Protein AF-A0AB74AZU2-F1 (afdb_monomer_lite)

Radius of gyration: 20.35 Å; chains: 1; bounding box: 62×35×50 Å

pLDDT: mean 90.07, std 10.64, range [29.12, 98.38]

Foldseek 3Di:
DFPPDPDDDPDDQDDDDVQLLLQQLLLLLLQVCCQFFFPDNRDDDFDADFQRGTDDDSDWDDLLVCLVVDDPVDQKDKTKHWDWDDDDQAIKIKIKMWIAGSVVSDTDDIDIDMDTPLQVLVRSVVSSCVRCVPVDRTDPGTPDNLADRDHSRCVSLSSNLSSLLVVLVCLLVNSHPPVPDDDLLVNLVSLLVVCVVCVSHLVSLVSNLSSLLSCLSNPHPCSQVCLVVVVVVLVVCVVVVNPSVLSVLSSCLSNVVLVVLVVCLVPPDPPDDPVSNVVSVVSNDD

Structure (mmCIF, N/CA/C/O backbone):
data_AF-A0AB74AZU2-F1
#
_entry.id   AF-A0AB74AZU2-F1
#
loop_
_atom_site.group_PDB
_atom_site.id
_atom_site.type_symbol
_atom_site.label_atom_id
_atom_site.label_alt_id
_atom_site.label_comp_id
_atom_site.label_asym_id
_atom_site.label_entity_id
_atom_site.label_seq_id
_atom_site.pdbx_PDB_ins_code
_atom_site.Cartn_x
_atom_site.Cartn_y
_atom_site.Cartn_z
_atom_site.occupancy
_atom_site.B_iso_or_equiv
_atom_site.auth_seq_id
_atom_site.auth_comp_id
_atom_site.auth_asym_id
_atom_site.auth_atom_id
_atom_site.pdbx_PDB_model_num
ATOM 1 N N . MET A 1 1 ? 29.008 0.034 5.421 1.00 31.98 1 MET A N 1
ATOM 2 C CA . MET A 1 1 ? 29.711 -1.059 4.703 1.00 31.98 1 MET A CA 1
ATOM 3 C C . MET A 1 1 ? 28.982 -1.329 3.395 1.00 31.98 1 MET A C 1
ATOM 5 O O . MET A 1 1 ? 27.762 -1.303 3.405 1.00 31.98 1 MET A O 1
ATOM 9 N N . SER A 1 2 ? 29.695 -1.549 2.287 1.00 29.12 2 SER A N 1
ATOM 10 C CA . SER A 1 2 ? 29.093 -2.009 1.027 1.00 29.12 2 SER A CA 1
ATOM 11 C C . SER A 1 2 ? 28.869 -3.520 1.127 1.00 29.12 2 SER A C 1
ATOM 13 O O . SER A 1 2 ? 29.846 -4.257 1.238 1.00 29.12 2 SER A O 1
ATOM 15 N N . LYS A 1 3 ? 27.618 -3.991 1.151 1.00 37.72 3 LYS A N 1
ATOM 16 C CA . LYS A 1 3 ? 27.318 -5.423 0.994 1.00 37.72 3 LYS A CA 1
ATOM 17 C C . LYS A 1 3 ? 27.200 -5.719 -0.500 1.00 37.72 3 LYS A C 1
ATOM 19 O O . LYS A 1 3 ? 26.113 -5.698 -1.060 1.00 37.72 3 LYS A O 1
ATOM 24 N N . ILE A 1 4 ? 28.335 -5.959 -1.147 1.00 42.19 4 ILE A N 1
ATOM 25 C CA . ILE A 1 4 ? 28.364 -6.684 -2.421 1.00 42.19 4 ILE A CA 1
ATOM 26 C C . ILE A 1 4 ? 28.589 -8.149 -2.039 1.00 42.19 4 ILE A C 1
ATOM 28 O O . ILE A 1 4 ? 29.614 -8.482 -1.448 1.00 42.19 4 ILE A O 1
ATOM 32 N N . MET A 1 5 ? 27.584 -8.993 -2.272 1.00 39.31 5 MET A N 1
ATOM 33 C CA . MET A 1 5 ? 27.575 -10.396 -1.847 1.00 39.31 5 MET A CA 1
ATOM 34 C C . MET A 1 5 ? 28.462 -11.242 -2.776 1.00 39.31 5 MET A C 1
ATOM 36 O O . MET A 1 5 ? 28.091 -11.513 -3.912 1.00 39.31 5 MET A O 1
ATOM 40 N N . GLU A 1 6 ? 29.637 -11.668 -2.299 1.00 37.12 6 GLU A N 1
ATOM 41 C CA . GLU A 1 6 ? 30.591 -12.502 -3.061 1.00 37.12 6 GLU A CA 1
ATOM 42 C C . GLU A 1 6 ? 30.364 -14.026 -2.921 1.00 37.12 6 GLU A C 1
ATOM 44 O O . GLU A 1 6 ? 31.095 -14.819 -3.514 1.00 37.12 6 GLU A O 1
ATOM 49 N N . LYS A 1 7 ? 29.344 -14.486 -2.185 1.00 39.16 7 LYS A N 1
ATOM 50 C CA . LYS A 1 7 ? 28.987 -15.915 -2.080 1.00 39.16 7 LYS A CA 1
ATOM 51 C C . LYS A 1 7 ? 27.495 -16.092 -1.810 1.00 39.16 7 LYS A C 1
ATOM 53 O O . LYS A 1 7 ? 26.882 -15.234 -1.187 1.00 39.16 7 LYS A O 1
ATOM 58 N N . ALA A 1 8 ? 26.932 -17.220 -2.256 1.00 45.94 8 ALA A N 1
ATOM 59 C CA . ALA A 1 8 ? 25.588 -17.656 -1.881 1.00 45.94 8 ALA A CA 1
ATOM 60 C C . ALA A 1 8 ? 25.561 -17.958 -0.373 1.00 45.94 8 ALA A C 1
ATOM 62 O O . ALA A 1 8 ? 25.847 -19.076 0.058 1.00 45.94 8 ALA A O 1
ATOM 63 N N . GLU A 1 9 ? 25.323 -16.922 0.425 1.00 55.22 9 GLU A N 1
ATOM 64 C CA . GLU A 1 9 ? 25.089 -17.044 1.856 1.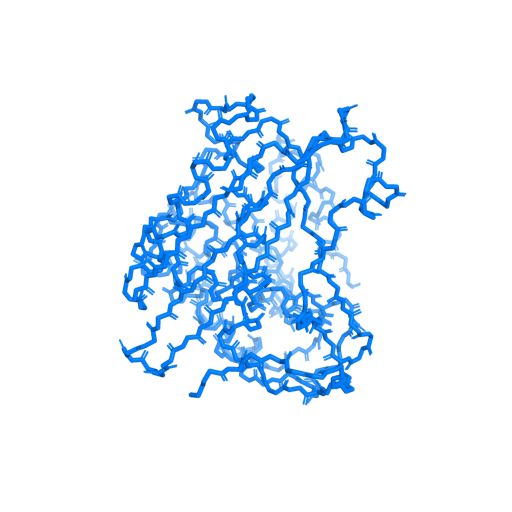00 55.22 9 GLU A CA 1
ATOM 65 C C . GLU A 1 9 ? 23.753 -17.766 2.092 1.00 55.22 9 GLU A C 1
ATOM 67 O O . GLU A 1 9 ? 22.805 -17.581 1.319 1.00 55.22 9 GLU A O 1
ATOM 72 N N . PRO A 1 10 ? 23.668 -18.631 3.117 1.00 57.53 10 PRO A N 1
ATOM 73 C CA . PRO A 1 10 ? 22.404 -19.243 3.498 1.00 57.53 10 PRO A CA 1
ATOM 74 C C . PRO A 1 10 ? 21.380 -18.157 3.850 1.00 57.53 10 PRO A C 1
ATOM 76 O O . PRO A 1 10 ? 21.734 -17.095 4.355 1.00 57.53 10 PRO A O 1
ATOM 79 N N . ALA A 1 11 ? 20.100 -18.423 3.583 1.00 65.00 11 ALA A N 1
ATOM 80 C CA . ALA A 1 11 ? 19.035 -17.520 4.000 1.00 65.00 11 ALA A CA 1
ATOM 81 C C . ALA A 1 11 ? 19.044 -17.392 5.532 1.00 65.00 11 ALA A C 1
ATOM 83 O O . ALA A 1 11 ? 18.957 -18.394 6.244 1.00 65.00 11 ALA A O 1
ATOM 84 N N . GLU A 1 12 ? 19.141 -16.163 6.030 1.00 75.88 12 GLU A N 1
ATOM 85 C CA . GLU A 1 12 ? 19.193 -15.864 7.460 1.00 75.88 12 GLU A CA 1
ATOM 86 C C . GLU A 1 12 ? 18.016 -14.981 7.870 1.00 75.88 12 GLU A C 1
ATOM 88 O O . GLU A 1 12 ? 17.622 -14.060 7.153 1.00 75.88 12 GLU A O 1
ATOM 93 N N . SER A 1 13 ? 17.473 -15.240 9.061 1.00 72.88 13 SER A N 1
ATOM 94 C CA . SER A 1 13 ? 16.504 -14.342 9.685 1.00 72.88 13 SER A CA 1
ATOM 95 C C . SER A 1 13 ? 17.213 -13.058 10.102 1.00 72.88 13 SER A C 1
ATOM 97 O O . SER A 1 13 ? 18.108 -13.085 10.947 1.00 72.88 13 SER A O 1
ATOM 99 N N . GLN A 1 14 ? 16.786 -11.926 9.552 1.00 71.88 14 GLN A N 1
ATOM 100 C CA . GLN A 1 14 ? 17.351 -10.614 9.859 1.00 71.88 14 GLN A CA 1
ATOM 101 C C . GLN A 1 14 ? 16.288 -9.710 10.479 1.00 71.88 14 GLN A C 1
ATOM 103 O O . GLN A 1 14 ? 15.099 -9.809 10.173 1.00 71.88 14 GLN A O 1
ATOM 108 N N . ARG A 1 15 ? 16.720 -8.821 11.379 1.00 71.50 15 ARG A N 1
ATOM 109 C CA . ARG A 1 15 ? 15.851 -7.747 11.865 1.00 71.50 15 ARG A CA 1
ATOM 110 C C . ARG A 1 15 ? 15.528 -6.824 10.693 1.00 71.50 15 ARG A C 1
ATOM 112 O O . ARG A 1 15 ? 16.404 -6.546 9.883 1.00 71.50 15 ARG A O 1
ATOM 119 N N . GLU A 1 16 ? 14.292 -6.340 10.644 1.00 75.75 16 GLU A N 1
ATOM 120 C CA . GLU A 1 16 ? 13.863 -5.391 9.620 1.00 75.75 16 GLU A CA 1
ATOM 121 C C . GLU A 1 16 ? 14.805 -4.176 9.552 1.00 75.75 16 GLU A C 1
ATOM 123 O O . GLU A 1 16 ? 15.017 -3.486 10.554 1.00 75.75 16 GLU A O 1
ATOM 128 N N . ASP A 1 17 ? 15.320 -3.911 8.354 1.00 83.50 17 ASP A N 1
ATOM 129 C CA . ASP A 1 17 ? 16.072 -2.716 7.998 1.00 83.50 17 ASP A CA 1
ATOM 130 C C . ASP A 1 17 ? 15.358 -1.931 6.882 1.00 83.50 17 ASP A C 1
ATOM 132 O O . ASP A 1 17 ? 14.310 -2.334 6.360 1.00 83.50 17 ASP A O 1
ATOM 136 N N . ASP A 1 18 ? 15.908 -0.770 6.529 1.00 86.81 18 ASP A N 1
ATOM 137 C CA . ASP A 1 18 ? 15.300 0.090 5.514 1.00 86.81 18 ASP A CA 1
ATOM 138 C C . ASP A 1 18 ? 15.365 -0.537 4.107 1.00 86.81 18 ASP A C 1
ATOM 140 O O . ASP A 1 18 ? 14.442 -0.338 3.318 1.00 86.81 18 ASP A O 1
ATOM 144 N N . ILE A 1 19 ? 16.392 -1.343 3.792 1.00 90.00 19 ILE A N 1
ATOM 145 C CA . ILE A 1 19 ? 16.502 -2.037 2.495 1.00 90.00 19 ILE A CA 1
ATOM 146 C C . ILE A 1 19 ? 15.353 -3.032 2.344 1.00 90.00 19 ILE A C 1
ATOM 148 O O . ILE A 1 19 ? 14.577 -2.944 1.391 1.00 90.00 19 ILE A O 1
ATOM 152 N N . GLY A 1 20 ? 15.190 -3.942 3.306 1.00 89.38 20 GLY A N 1
ATOM 153 C CA . GLY A 1 20 ? 14.105 -4.912 3.292 1.00 89.38 20 GLY A CA 1
ATOM 154 C C . GLY A 1 20 ? 12.732 -4.247 3.302 1.00 89.38 20 GLY A C 1
ATOM 155 O O . GLY A 1 20 ? 11.786 -4.778 2.710 1.00 89.38 20 GLY A O 1
ATOM 156 N N . ARG A 1 21 ? 12.602 -3.067 3.928 1.00 90.06 21 ARG A N 1
ATOM 157 C CA . ARG A 1 21 ? 11.378 -2.253 3.879 1.00 90.06 21 ARG A CA 1
ATOM 158 C C . ARG A 1 21 ? 11.087 -1.711 2.491 1.00 90.06 21 ARG A C 1
ATOM 160 O O . ARG A 1 21 ? 9.976 -1.909 2.000 1.00 90.06 21 ARG A O 1
ATOM 167 N N . TYR A 1 22 ? 12.050 -1.081 1.831 1.00 93.50 22 TYR A N 1
ATOM 168 C CA . TYR A 1 22 ? 11.809 -0.500 0.513 1.00 93.50 22 TYR A CA 1
ATOM 169 C C . TYR A 1 22 ? 11.662 -1.544 -0.596 1.00 93.50 22 TYR A C 1
ATOM 171 O O . TYR A 1 22 ? 10.841 -1.335 -1.488 1.00 93.50 22 TYR A O 1
ATOM 179 N N . THR A 1 23 ? 12.324 -2.703 -0.492 1.00 92.62 23 THR A N 1
ATOM 180 C CA . THR A 1 23 ? 12.161 -3.825 -1.439 1.00 92.62 23 THR A CA 1
ATOM 181 C C . THR A 1 23 ? 10.710 -4.296 -1.568 1.00 92.62 23 THR A C 1
ATOM 183 O O . THR A 1 23 ? 10.306 -4.744 -2.636 1.00 92.62 23 THR A O 1
ATOM 186 N N . ARG A 1 24 ? 9.894 -4.157 -0.515 1.00 92.38 24 ARG A N 1
ATOM 187 C CA . ARG A 1 24 ? 8.455 -4.480 -0.555 1.00 92.38 24 ARG A CA 1
ATOM 188 C C . ARG A 1 24 ? 7.556 -3.249 -0.676 1.00 92.38 24 ARG A C 1
ATOM 190 O O . ARG A 1 24 ? 6.528 -3.312 -1.340 1.00 92.38 24 ARG A O 1
ATOM 197 N N . ALA A 1 25 ? 7.934 -2.121 -0.076 1.00 96.12 25 ALA A N 1
ATOM 198 C CA . ALA A 1 25 ? 7.118 -0.911 -0.105 1.00 96.12 25 ALA A CA 1
ATOM 199 C C . ALA A 1 25 ? 7.055 -0.254 -1.490 1.00 96.12 25 ALA A C 1
ATOM 201 O O . ALA A 1 25 ? 5.984 0.184 -1.899 1.00 96.12 25 ALA A O 1
ATOM 202 N N . ILE A 1 26 ? 8.172 -0.203 -2.224 1.00 97.06 26 ILE A N 1
ATOM 203 C CA . ILE A 1 26 ? 8.218 0.388 -3.570 1.00 97.06 26 ILE A CA 1
ATOM 204 C C . ILE A 1 26 ? 7.290 -0.357 -4.542 1.00 97.06 26 ILE A C 1
ATOM 206 O O . ILE A 1 26 ? 6.455 0.306 -5.155 1.00 97.06 26 ILE A O 1
ATOM 210 N N . PRO A 1 27 ? 7.343 -1.698 -4.686 1.00 96.06 27 PRO A N 1
ATOM 211 C CA . PRO A 1 27 ? 6.424 -2.383 -5.592 1.00 96.06 27 PRO A CA 1
ATOM 212 C C . PRO A 1 27 ? 4.959 -2.303 -5.134 1.00 96.06 27 PRO A C 1
ATOM 214 O O . PRO A 1 27 ? 4.077 -2.215 -5.985 1.00 96.06 27 PRO A O 1
ATOM 217 N N . LEU A 1 28 ? 4.677 -2.255 -3.821 1.00 97.19 28 LEU A N 1
ATOM 218 C CA . LEU A 1 28 ? 3.322 -1.979 -3.313 1.00 97.19 28 LEU A CA 1
ATOM 219 C C . LEU A 1 28 ? 2.826 -0.596 -3.753 1.00 97.19 28 LEU A C 1
ATOM 221 O O . LEU A 1 28 ? 1.722 -0.481 -4.279 1.00 97.19 28 LEU A O 1
ATOM 225 N N . TYR A 1 29 ? 3.659 0.433 -3.596 1.00 97.44 29 TYR A N 1
ATOM 226 C CA . TYR A 1 29 ? 3.356 1.790 -4.044 1.00 97.44 29 TYR A CA 1
ATOM 227 C C . TYR A 1 29 ? 3.144 1.866 -5.559 1.00 97.44 29 TYR A C 1
ATOM 229 O O . TYR A 1 29 ? 2.194 2.490 -6.027 1.00 97.44 29 TYR A O 1
ATOM 237 N N . MET A 1 30 ? 4.005 1.212 -6.339 1.00 96.06 30 MET A N 1
ATOM 238 C CA . MET A 1 30 ? 3.871 1.185 -7.793 1.00 96.06 30 MET A CA 1
ATOM 239 C C . MET A 1 30 ? 2.571 0.507 -8.222 1.00 96.06 30 MET A C 1
ATOM 241 O O . MET A 1 30 ? 1.895 1.025 -9.106 1.00 96.06 30 MET A O 1
ATOM 245 N N . ALA A 1 31 ? 2.203 -0.614 -7.594 1.00 96.31 31 ALA A N 1
ATOM 246 C CA . ALA A 1 31 ? 0.943 -1.291 -7.876 1.00 96.31 31 ALA A CA 1
ATOM 247 C C . ALA A 1 31 ? -0.265 -0.414 -7.516 1.00 96.31 31 ALA A C 1
ATOM 249 O O . ALA A 1 31 ? -1.182 -0.289 -8.324 1.00 96.31 31 ALA A O 1
ATOM 250 N N . GLU A 1 32 ? -0.239 0.246 -6.355 1.00 96.25 32 GLU A N 1
ATOM 251 C CA . GLU A 1 32 ? -1.268 1.208 -5.947 1.00 96.25 32 GLU A CA 1
ATOM 252 C C . GLU A 1 32 ? -1.407 2.340 -6.978 1.00 96.25 32 GLU A C 1
ATOM 254 O O . GLU A 1 32 ? -2.481 2.560 -7.532 1.00 96.25 32 GLU A O 1
ATOM 259 N N . SER A 1 33 ? -0.311 3.024 -7.295 1.00 95.31 33 SER A N 1
ATOM 260 C CA . SER A 1 33 ? -0.317 4.164 -8.212 1.00 95.31 33 SER A CA 1
ATOM 261 C C . SER A 1 33 ? -0.762 3.774 -9.629 1.00 95.31 33 SER A C 1
ATOM 263 O O . SER A 1 33 ? -1.581 4.481 -10.216 1.00 95.31 33 SER A O 1
ATOM 265 N N . VAL A 1 34 ? -0.318 2.623 -10.155 1.00 95.31 34 VAL A N 1
ATOM 266 C CA . VAL A 1 34 ? -0.785 2.100 -11.454 1.00 95.31 34 VAL A CA 1
ATOM 267 C C . VAL A 1 34 ? -2.275 1.768 -11.407 1.00 95.31 34 VAL A C 1
ATOM 269 O O . VAL A 1 34 ? -2.988 2.093 -12.350 1.00 95.31 34 VAL A O 1
ATOM 272 N N . HIS A 1 35 ? -2.768 1.161 -10.325 1.00 95.06 35 HIS A N 1
ATOM 273 C CA . HIS A 1 35 ? -4.189 0.841 -10.190 1.00 95.06 35 HIS A CA 1
ATOM 274 C C . HIS A 1 35 ? -5.070 2.092 -10.297 1.00 95.06 35 HIS A C 1
ATOM 276 O O . HIS A 1 35 ? -6.073 2.080 -11.015 1.00 95.06 35 HIS A O 1
ATOM 282 N N . TYR A 1 36 ? -4.670 3.191 -9.651 1.00 95.31 36 TYR A N 1
ATOM 283 C CA . TYR A 1 36 ? -5.431 4.438 -9.694 1.00 95.31 36 TYR A CA 1
ATOM 284 C C . TYR A 1 36 ? -5.232 5.223 -10.996 1.00 95.31 36 TYR A C 1
ATOM 286 O O . TYR A 1 36 ? -6.209 5.738 -11.539 1.00 95.31 36 TYR A O 1
ATOM 294 N N . TRP A 1 37 ? -4.020 5.287 -11.551 1.00 95.25 37 TRP A N 1
ATOM 295 C CA . TRP A 1 37 ? -3.707 6.155 -12.698 1.00 95.25 37 TRP A CA 1
ATOM 296 C C . TRP A 1 37 ? -3.659 5.460 -14.061 1.00 95.25 37 TRP A C 1
ATOM 298 O O . TRP A 1 37 ? -3.476 6.136 -15.076 1.00 95.25 37 TRP A O 1
ATOM 308 N N . ASN A 1 38 ? -3.867 4.145 -14.129 1.00 94.19 38 ASN A N 1
ATOM 309 C CA . ASN A 1 38 ? -3.885 3.396 -15.383 1.00 94.19 38 ASN A CA 1
ATOM 310 C C . ASN A 1 38 ? -5.009 2.354 -15.432 1.00 94.19 38 ASN A C 1
ATOM 312 O O . ASN A 1 38 ? -5.345 1.737 -14.425 1.00 94.19 38 ASN A O 1
ATOM 316 N N . ASP A 1 39 ? -5.511 2.037 -16.630 1.00 92.62 39 ASP A N 1
ATOM 317 C CA . ASP A 1 39 ? -6.500 0.959 -16.846 1.00 92.62 39 ASP A CA 1
ATOM 318 C C . ASP A 1 39 ? -5.948 -0.468 -16.683 1.00 92.62 39 ASP A C 1
ATOM 320 O O . ASP A 1 39 ? -6.538 -1.442 -17.152 1.00 92.62 39 ASP A O 1
ATOM 324 N N . TYR A 1 40 ? -4.835 -0.613 -15.966 1.00 92.56 40 TYR A N 1
ATOM 325 C CA . TYR A 1 40 ? -4.271 -1.897 -15.586 1.00 92.56 40 TYR A CA 1
ATOM 326 C C . TYR A 1 40 ? -4.721 -2.311 -14.183 1.00 92.56 40 TYR A C 1
ATOM 328 O O . TYR A 1 40 ? -4.631 -1.551 -13.221 1.00 92.56 40 TYR A O 1
ATOM 336 N N . ALA A 1 41 ? -5.115 -3.577 -14.045 1.00 90.56 41 ALA A N 1
ATOM 337 C CA . ALA A 1 41 ? -5.231 -4.232 -12.748 1.00 90.56 41 ALA A CA 1
ATOM 338 C C . ALA A 1 41 ? -3.829 -4.649 -12.272 1.00 90.56 41 ALA A C 1
ATOM 340 O O . ALA A 1 41 ? -3.337 -5.726 -12.616 1.00 90.56 41 ALA A O 1
ATOM 341 N N . ALA A 1 42 ? -3.159 -3.760 -11.541 1.00 93.00 42 ALA A N 1
ATOM 342 C CA . ALA A 1 42 ? -1.831 -4.026 -11.006 1.00 93.00 42 ALA A CA 1
ATOM 343 C C . ALA A 1 42 ? -1.890 -4.946 -9.779 1.00 93.00 42 ALA A C 1
ATOM 345 O O . ALA A 1 42 ? -2.723 -4.768 -8.895 1.00 93.00 42 ALA A O 1
ATOM 346 N N . ASN A 1 43 ? -0.964 -5.902 -9.717 1.00 93.56 43 ASN A N 1
ATOM 347 C CA . ASN A 1 43 ? -0.771 -6.792 -8.577 1.00 93.56 43 ASN A CA 1
ATOM 348 C C . ASN A 1 43 ? 0.686 -6.713 -8.119 1.00 93.56 43 ASN A C 1
ATOM 350 O O . ASN A 1 43 ? 1.592 -6.601 -8.945 1.00 93.56 43 ASN A O 1
ATOM 354 N N . CYS A 1 44 ? 0.910 -6.804 -6.810 1.00 94.69 44 CYS A N 1
ATOM 355 C CA . CYS A 1 44 ? 2.240 -6.897 -6.220 1.00 94.69 44 CYS A CA 1
ATOM 356 C C . CYS A 1 44 ? 2.456 -8.318 -5.692 1.00 94.69 44 CYS A C 1
ATOM 358 O O . CYS A 1 44 ? 1.642 -8.822 -4.919 1.00 94.69 44 CYS A O 1
ATOM 360 N N . TYR A 1 45 ? 3.554 -8.952 -6.102 1.00 92.06 45 TYR A N 1
ATOM 361 C CA . TYR A 1 45 ? 3.947 -10.274 -5.626 1.00 92.06 45 TYR A CA 1
ATOM 362 C C . TYR A 1 45 ? 5.149 -10.130 -4.701 1.00 92.06 45 TYR A C 1
ATOM 364 O O . TYR A 1 45 ? 6.216 -9.692 -5.125 1.00 92.06 45 TYR A O 1
ATOM 372 N N . VAL A 1 46 ? 4.973 -10.512 -3.438 1.00 91.88 46 VAL A N 1
ATOM 373 C CA . VAL A 1 46 ? 6.037 -10.508 -2.431 1.00 91.88 46 VAL A CA 1
ATOM 374 C C . VAL A 1 46 ? 6.263 -11.941 -1.977 1.00 91.88 46 VAL A C 1
ATOM 376 O O . VAL A 1 46 ? 5.318 -12.633 -1.606 1.00 91.88 46 VAL A O 1
ATOM 379 N N . GLN A 1 47 ? 7.514 -12.395 -2.011 1.00 90.44 47 GLN A N 1
ATOM 380 C CA . GLN A 1 47 ? 7.876 -13.704 -1.476 1.00 90.44 47 GLN A CA 1
ATOM 381 C C . GLN A 1 47 ? 7.848 -13.649 0.051 1.00 90.44 47 GLN A C 1
ATOM 383 O O . GLN A 1 47 ? 8.446 -12.760 0.656 1.00 90.44 47 GLN A O 1
ATOM 388 N N . VAL A 1 48 ? 7.154 -14.601 0.669 1.00 91.31 48 VAL A N 1
ATOM 389 C CA . VAL A 1 48 ? 7.027 -14.718 2.123 1.00 91.31 48 VAL A CA 1
ATOM 390 C C . VAL A 1 48 ? 7.396 -16.142 2.510 1.00 91.31 48 VAL A C 1
ATOM 392 O O . VAL A 1 48 ? 6.827 -17.097 1.986 1.00 91.31 48 VAL A O 1
ATOM 395 N N . ALA A 1 49 ? 8.359 -16.282 3.414 1.00 90.38 49 ALA A N 1
ATOM 396 C CA . ALA A 1 49 ? 8.662 -17.545 4.061 1.00 90.38 49 ALA A CA 1
ATOM 397 C C . ALA A 1 49 ? 7.686 -17.740 5.227 1.00 90.38 49 ALA A C 1
ATOM 399 O O . ALA A 1 49 ? 7.582 -16.885 6.110 1.00 90.38 49 ALA A O 1
ATOM 400 N N . GLU A 1 50 ? 6.957 -18.852 5.223 1.00 85.94 50 GLU A N 1
ATOM 401 C CA . GLU A 1 50 ? 5.955 -19.158 6.245 1.00 85.94 50 GLU A CA 1
ATOM 402 C C . GLU A 1 50 ? 6.565 -19.106 7.655 1.00 85.94 50 GLU A C 1
ATOM 404 O O . GLU A 1 50 ? 7.620 -19.687 7.915 1.00 85.94 50 GLU A O 1
ATOM 409 N N . GLY A 1 51 ? 5.944 -18.336 8.554 1.00 85.50 51 GLY A N 1
ATOM 410 C CA . GLY A 1 51 ? 6.416 -18.132 9.927 1.00 85.50 51 GLY A CA 1
ATOM 411 C C . GLY A 1 51 ? 7.649 -17.227 10.090 1.00 85.50 51 GLY A C 1
ATOM 412 O O . GLY A 1 51 ? 7.921 -16.794 11.211 1.00 85.50 51 GLY A O 1
ATOM 413 N N . ALA A 1 52 ? 8.363 -16.898 9.007 1.00 85.19 52 ALA A N 1
ATOM 414 C CA . ALA A 1 52 ? 9.583 -16.081 9.024 1.00 85.19 52 ALA A CA 1
ATOM 415 C C . ALA A 1 52 ? 9.409 -14.690 8.386 1.00 85.19 52 ALA A C 1
ATOM 417 O O . ALA A 1 52 ? 10.088 -13.746 8.785 1.00 85.19 52 ALA A O 1
ATOM 418 N N . GLY A 1 53 ? 8.467 -14.534 7.452 1.00 88.25 53 GLY A N 1
ATOM 419 C CA . GLY A 1 53 ? 8.062 -13.241 6.902 1.00 88.25 53 GLY A CA 1
ATOM 420 C C . GLY A 1 53 ? 8.609 -12.955 5.504 1.00 88.25 53 GLY A C 1
ATOM 421 O O . GLY A 1 53 ? 8.961 -13.885 4.776 1.00 88.25 53 GLY A O 1
ATOM 422 N N . PRO A 1 54 ? 8.613 -11.680 5.077 1.00 91.19 54 PRO A N 1
ATOM 423 C CA . PRO A 1 54 ? 9.014 -11.304 3.725 1.00 91.19 54 PRO A CA 1
ATOM 424 C C . PRO A 1 54 ? 10.474 -11.663 3.434 1.00 91.19 54 PRO A C 1
ATOM 426 O O . PRO A 1 54 ? 11.357 -11.418 4.254 1.00 91.19 54 PRO A O 1
ATOM 429 N N . VAL A 1 55 ? 10.727 -12.196 2.242 1.00 90.44 55 VAL A N 1
ATOM 430 C CA . VAL A 1 55 ? 12.062 -12.574 1.770 1.00 90.44 55 VAL A CA 1
ATOM 431 C C . VAL A 1 55 ? 12.672 -11.426 0.972 1.00 90.44 55 VAL A C 1
ATOM 433 O O . VAL A 1 55 ? 12.028 -10.846 0.098 1.00 90.44 55 VAL A O 1
ATOM 436 N N . VAL A 1 56 ? 13.941 -11.130 1.245 1.00 89.00 56 VAL A N 1
ATOM 437 C CA . VAL A 1 56 ? 14.763 -10.212 0.450 1.00 89.00 56 VAL A CA 1
ATOM 438 C C . VAL A 1 56 ? 15.824 -11.043 -0.261 1.00 89.00 56 VAL A C 1
ATOM 440 O O . VAL A 1 56 ? 16.664 -11.665 0.387 1.00 89.00 56 VAL A O 1
ATOM 443 N N . SER A 1 57 ? 15.770 -11.082 -1.593 1.00 85.31 57 SER A N 1
ATOM 444 C CA . SER A 1 57 ? 16.802 -11.745 -2.393 1.00 85.31 57 SER A CA 1
ATOM 445 C C . SER A 1 57 ? 18.077 -10.905 -2.407 1.00 85.31 57 SER A C 1
ATOM 447 O O . SER A 1 57 ? 18.023 -9.692 -2.597 1.00 85.31 57 SER A O 1
ATOM 449 N N . GLY A 1 58 ? 19.226 -11.562 -2.255 1.00 83.31 58 GLY A N 1
ATOM 450 C CA . GLY A 1 58 ? 20.542 -10.943 -2.440 1.00 83.31 58 GLY A CA 1
ATOM 451 C C . GLY A 1 58 ? 20.973 -10.810 -3.904 1.00 83.31 58 GLY A C 1
ATOM 452 O O . GLY A 1 58 ? 22.031 -10.252 -4.184 1.00 83.31 58 GLY A O 1
ATOM 453 N N . VAL A 1 59 ? 20.183 -11.351 -4.835 1.00 82.38 59 VAL A N 1
ATOM 454 C CA . VAL A 1 59 ? 20.459 -11.346 -6.277 1.00 82.38 59 VAL A CA 1
ATOM 455 C C . VAL A 1 59 ? 19.245 -10.873 -7.067 1.00 82.38 59 VAL A C 1
ATOM 457 O O . VAL A 1 59 ? 18.102 -11.098 -6.653 1.00 82.38 59 VAL A O 1
ATOM 460 N N . GLU A 1 60 ? 19.504 -10.250 -8.217 1.00 83.25 60 GLU A N 1
ATOM 461 C CA . GLU A 1 60 ? 18.467 -9.878 -9.179 1.00 83.25 60 GLU A CA 1
ATOM 462 C C . GLU A 1 60 ? 17.654 -11.111 -9.592 1.00 83.25 60 GLU A C 1
ATOM 464 O O . GLU A 1 60 ? 18.197 -12.189 -9.852 1.00 83.25 60 GLU A O 1
ATOM 469 N N . VAL A 1 61 ? 16.336 -10.944 -9.675 1.00 85.50 61 VAL A N 1
ATOM 470 C CA . VAL A 1 61 ? 15.461 -11.951 -10.273 1.00 85.50 61 VAL A CA 1
ATOM 471 C C . VAL A 1 61 ? 15.634 -11.918 -11.791 1.00 85.50 61 VAL A C 1
ATOM 473 O O . VAL A 1 61 ? 15.379 -10.891 -12.420 1.00 85.50 61 VAL A O 1
ATOM 476 N N . ASP A 1 62 ? 15.991 -13.053 -12.399 1.00 87.75 62 ASP A N 1
ATOM 477 C CA . ASP A 1 62 ? 16.009 -13.177 -13.859 1.00 87.75 62 ASP A CA 1
ATOM 478 C C . ASP A 1 62 ? 14.578 -13.115 -14.411 1.00 87.75 62 ASP A C 1
ATOM 480 O O . ASP A 1 62 ? 13.822 -14.091 -14.357 1.00 87.75 62 ASP A O 1
ATOM 484 N N . GLY A 1 63 ? 14.211 -11.964 -14.977 1.00 89.38 63 GLY A N 1
ATOM 485 C CA . GLY A 1 63 ? 12.885 -11.733 -15.544 1.00 89.38 63 GLY A CA 1
ATOM 486 C C . GLY A 1 63 ? 12.499 -12.711 -16.656 1.00 89.38 63 GLY A C 1
ATOM 487 O O . GLY A 1 63 ? 11.310 -12.959 -16.844 1.00 89.38 63 GLY A O 1
ATOM 488 N N . ASN A 1 64 ? 13.458 -13.348 -17.343 1.00 93.06 64 ASN A N 1
ATOM 489 C CA . ASN A 1 64 ? 13.135 -14.362 -18.353 1.00 93.06 64 ASN A CA 1
ATOM 490 C C . ASN A 1 64 ? 12.424 -15.576 -17.745 1.00 93.06 64 ASN A C 1
ATOM 492 O O . ASN A 1 64 ? 11.556 -16.164 -18.388 1.00 93.06 64 ASN A O 1
ATOM 496 N N . THR A 1 65 ? 12.751 -15.920 -16.497 1.00 92.44 65 THR A N 1
ATOM 497 C CA . THR A 1 65 ? 12.116 -17.032 -15.776 1.00 92.44 65 THR A CA 1
ATOM 498 C C . THR A 1 65 ? 10.679 -16.719 -15.360 1.00 92.44 65 THR A C 1
ATOM 500 O O . THR A 1 65 ? 9.884 -17.633 -15.154 1.00 92.44 65 THR A O 1
ATOM 503 N N . LEU A 1 66 ? 10.312 -15.435 -15.276 1.00 93.81 66 LEU A N 1
ATOM 504 C CA . LEU A 1 66 ? 8.996 -15.010 -14.801 1.00 93.81 66 LEU A CA 1
ATOM 505 C C . LEU A 1 66 ? 7.904 -15.114 -15.867 1.00 93.81 66 LEU A C 1
ATOM 507 O O . LEU A 1 66 ? 6.733 -15.209 -15.507 1.00 93.81 66 LEU A O 1
ATOM 511 N N . PHE A 1 67 ? 8.249 -15.132 -17.160 1.00 94.69 67 PHE A N 1
ATOM 512 C CA . PHE A 1 67 ? 7.250 -15.180 -18.238 1.00 94.69 67 PHE A CA 1
ATOM 513 C C . PHE A 1 67 ? 6.313 -16.387 -18.154 1.00 94.69 67 PHE A C 1
ATOM 515 O O . PHE A 1 67 ? 5.165 -16.285 -18.577 1.00 94.69 67 PHE A O 1
ATOM 522 N N . ASP A 1 68 ? 6.798 -17.502 -17.611 1.00 91.50 68 ASP A N 1
ATOM 523 C CA . ASP A 1 68 ? 6.031 -18.743 -17.485 1.00 91.50 68 ASP A CA 1
ATOM 524 C C . ASP A 1 68 ? 5.374 -18.895 -16.097 1.00 91.50 68 ASP A C 1
ATOM 526 O O . ASP A 1 68 ? 4.658 -19.863 -15.854 1.00 91.50 68 ASP A O 1
ATOM 530 N N . ILE A 1 69 ? 5.599 -17.932 -15.191 1.00 91.62 69 ILE A N 1
ATOM 531 C CA . ILE A 1 69 ? 5.082 -17.918 -13.812 1.00 91.62 69 ILE A CA 1
ATOM 532 C C . ILE A 1 69 ? 3.947 -16.902 -13.658 1.00 91.62 69 ILE A C 1
ATOM 534 O O . ILE A 1 69 ? 2.975 -17.156 -12.945 1.00 91.62 69 ILE A O 1
ATOM 538 N N . VAL A 1 70 ? 4.064 -15.736 -14.302 1.00 92.44 70 VAL A N 1
ATOM 539 C CA . VAL A 1 70 ? 3.040 -14.689 -14.212 1.00 92.44 70 VAL A CA 1
ATOM 540 C C . VAL A 1 70 ? 1.701 -15.173 -14.791 1.00 92.44 70 VAL A C 1
ATOM 542 O O . VAL A 1 70 ? 1.689 -15.958 -15.743 1.00 92.44 70 VAL A O 1
ATOM 545 N N . PRO A 1 71 ? 0.549 -14.698 -14.275 1.00 93.06 71 PRO A N 1
ATOM 546 C CA . PRO A 1 71 ? -0.753 -15.075 -14.815 1.00 93.06 71 PRO A CA 1
ATOM 547 C C . PRO A 1 71 ? -0.846 -14.842 -16.334 1.00 93.06 71 PRO A C 1
ATOM 549 O O . PRO A 1 71 ? -0.386 -13.794 -16.793 1.00 93.06 71 PRO A O 1
ATOM 552 N N . PRO A 1 72 ? -1.517 -15.711 -17.117 1.00 91.00 72 PRO A N 1
ATOM 553 C CA . PRO A 1 72 ? -1.587 -15.581 -18.581 1.00 91.00 72 PRO A CA 1
ATOM 554 C C . PRO A 1 72 ? -2.180 -14.258 -19.092 1.00 91.00 72 PRO A C 1
ATOM 556 O O . PRO A 1 72 ? -1.914 -13.841 -20.216 1.00 91.00 72 PRO A O 1
ATOM 559 N N . ALA A 1 73 ? -3.001 -13.589 -18.276 1.00 92.38 73 ALA A N 1
ATOM 560 C CA . ALA A 1 73 ? -3.592 -12.293 -18.604 1.00 92.38 73 ALA A CA 1
ATOM 561 C C . ALA A 1 73 ? -2.620 -11.107 -18.428 1.00 92.38 73 ALA A C 1
ATOM 563 O O . ALA A 1 73 ? -2.917 -10.004 -18.896 1.00 92.38 73 ALA A O 1
ATOM 564 N N . THR A 1 74 ? -1.473 -11.322 -17.775 1.00 94.94 74 THR A N 1
ATOM 565 C CA . THR A 1 74 ? -0.461 -10.294 -17.501 1.00 94.94 74 THR A CA 1
ATOM 566 C C . THR A 1 74 ? 0.061 -9.707 -18.808 1.00 94.94 74 THR A C 1
ATOM 568 O O . THR A 1 74 ? 0.486 -10.430 -19.706 1.00 94.94 74 THR A O 1
ATOM 571 N N . LYS A 1 75 ? 0.018 -8.377 -18.929 1.00 94.75 75 LYS A N 1
ATOM 572 C CA . LYS A 1 75 ? 0.557 -7.651 -20.093 1.00 94.75 75 LYS A CA 1
ATOM 573 C C . LYS A 1 75 ? 1.999 -7.224 -19.874 1.00 94.75 75 LYS A C 1
ATOM 575 O O . LYS A 1 75 ? 2.826 -7.356 -20.776 1.00 94.75 75 LYS A O 1
ATOM 580 N N . TYR A 1 76 ? 2.272 -6.762 -18.660 1.00 95.44 76 TYR A N 1
ATOM 581 C CA . TYR A 1 76 ? 3.569 -6.285 -18.227 1.00 95.44 76 TYR A CA 1
ATOM 582 C C . TYR A 1 76 ? 3.859 -6.772 -16.813 1.00 95.44 76 TYR A C 1
ATOM 584 O O . TYR A 1 76 ? 2.935 -6.903 -16.009 1.00 95.44 76 TYR A O 1
ATOM 592 N N . PHE A 1 77 ? 5.133 -6.973 -16.494 1.00 95.81 77 PHE A N 1
ATOM 593 C CA . PHE A 1 77 ? 5.592 -7.072 -15.110 1.00 95.81 77 PHE A CA 1
ATOM 594 C C . PHE A 1 77 ? 6.829 -6.206 -14.901 1.00 95.81 77 PHE A C 1
ATOM 596 O O . PHE A 1 77 ? 7.541 -5.865 -15.849 1.00 95.81 77 PHE A O 1
ATOM 603 N N . VAL A 1 78 ? 7.065 -5.845 -13.642 1.00 95.38 78 VAL A N 1
ATOM 604 C CA . VAL A 1 78 ? 8.218 -5.053 -13.222 1.00 95.38 78 VAL A CA 1
ATOM 605 C C . VAL A 1 78 ? 9.070 -5.891 -12.278 1.00 95.38 78 VAL A C 1
ATOM 607 O O . VAL A 1 78 ? 8.545 -6.489 -11.341 1.00 95.38 78 VAL A O 1
ATOM 610 N N . THR A 1 79 ? 10.376 -5.922 -12.522 1.00 95.25 79 THR A N 1
ATOM 611 C CA . THR A 1 79 ? 11.379 -6.402 -11.561 1.00 95.25 79 THR A CA 1
ATOM 612 C C . THR A 1 79 ? 12.230 -5.229 -11.096 1.00 95.25 79 THR A C 1
ATOM 614 O O . THR A 1 79 ? 12.251 -4.180 -11.744 1.00 95.25 79 THR A O 1
ATOM 617 N N . GLY A 1 80 ? 12.937 -5.376 -9.980 1.00 94.44 80 GLY A N 1
ATOM 618 C CA . GLY A 1 80 ? 13.814 -4.314 -9.522 1.00 94.44 80 GLY A CA 1
ATOM 619 C C . GLY A 1 80 ? 14.762 -4.715 -8.410 1.00 94.44 80 GLY A C 1
ATOM 620 O O . GLY A 1 80 ? 14.662 -5.796 -7.834 1.00 94.44 80 GLY A O 1
ATOM 621 N N . GLU A 1 81 ? 15.667 -3.792 -8.123 1.00 94.56 81 GLU A N 1
ATOM 622 C CA . GLU A 1 81 ? 16.698 -3.895 -7.105 1.00 94.56 81 GLU A CA 1
ATOM 623 C C . GLU A 1 81 ? 16.730 -2.617 -6.275 1.00 94.56 81 GLU A C 1
ATOM 625 O O . GLU A 1 81 ? 16.590 -1.508 -6.805 1.00 94.56 81 GLU A O 1
ATOM 630 N N . VAL A 1 82 ? 16.975 -2.780 -4.977 1.00 94.38 82 VAL A N 1
ATOM 631 C CA . VAL A 1 82 ? 17.186 -1.679 -4.040 1.00 94.38 82 VAL A CA 1
ATOM 632 C C . VAL A 1 82 ? 18.493 -1.929 -3.302 1.00 94.38 82 VAL A C 1
ATOM 634 O O . VAL A 1 82 ? 18.675 -2.966 -2.669 1.00 94.38 82 VAL A O 1
ATOM 637 N N . GLY A 1 83 ? 19.401 -0.963 -3.372 1.00 93.56 83 GLY A N 1
ATOM 638 C CA . GLY A 1 83 ? 20.650 -0.952 -2.625 1.00 93.56 83 GLY A CA 1
ATOM 639 C C . GLY A 1 83 ? 20.780 0.311 -1.784 1.00 93.56 83 GLY A C 1
ATOM 640 O O . GLY A 1 83 ? 20.254 1.366 -2.139 1.00 93.56 83 GLY A O 1
ATOM 641 N N . CYS A 1 84 ? 21.521 0.215 -0.682 1.00 93.44 84 CYS A N 1
ATOM 642 C CA . CYS A 1 84 ? 21.907 1.365 0.127 1.00 93.44 84 CYS A CA 1
ATOM 643 C C . CYS A 1 84 ? 23.381 1.263 0.518 1.00 93.44 84 CYS A C 1
ATOM 645 O O . CYS A 1 84 ? 23.890 0.188 0.837 1.00 93.44 84 CYS A O 1
ATOM 647 N N . SER A 1 85 ? 24.066 2.401 0.507 1.00 91.69 85 SER A N 1
ATOM 648 C CA . SER A 1 85 ? 25.416 2.561 1.047 1.00 91.69 85 SER A CA 1
ATOM 649 C C . SER A 1 85 ? 25.442 3.733 2.024 1.00 91.69 85 SER A C 1
ATOM 651 O O . SER A 1 85 ? 24.627 4.640 1.911 1.00 91.69 85 SER A O 1
ATOM 653 N N . GLY A 1 86 ? 26.355 3.720 2.994 1.00 88.88 86 GLY A N 1
ATOM 654 C CA . GLY A 1 86 ? 26.329 4.698 4.090 1.00 88.88 86 GLY A CA 1
ATOM 655 C C . GLY A 1 86 ? 25.226 4.410 5.116 1.00 88.88 86 GLY A C 1
ATOM 656 O O . GLY A 1 86 ? 24.512 3.416 5.010 1.00 88.88 86 GLY A O 1
ATOM 657 N N . GLU A 1 87 ? 25.125 5.261 6.135 1.00 84.81 87 GLU A N 1
ATOM 658 C CA . GLU A 1 87 ? 24.165 5.135 7.239 1.00 84.81 87 GLU A CA 1
ATOM 659 C C . GLU A 1 87 ? 23.617 6.515 7.626 1.00 84.81 87 GLU A C 1
ATOM 661 O O . GLU A 1 87 ? 24.253 7.546 7.378 1.00 84.81 87 GLU A O 1
ATOM 666 N N . GLY A 1 88 ? 22.434 6.537 8.246 1.00 84.31 88 GLY A N 1
ATOM 667 C CA . GLY A 1 88 ? 21.799 7.769 8.713 1.00 84.31 88 GLY A CA 1
ATOM 668 C C . GLY A 1 88 ? 21.578 8.774 7.581 1.00 84.31 88 GLY A C 1
ATOM 669 O O . GLY A 1 88 ? 21.044 8.431 6.527 1.00 84.31 88 GLY A O 1
ATOM 670 N N . ASP A 1 89 ? 21.999 10.018 7.790 1.00 85.06 89 ASP A N 1
ATOM 671 C CA . ASP A 1 89 ? 21.823 11.094 6.805 1.00 85.06 89 ASP A CA 1
ATOM 672 C C . ASP A 1 89 ? 22.816 11.017 5.634 1.00 85.06 89 ASP A C 1
ATOM 674 O O . ASP A 1 89 ? 22.623 11.675 4.617 1.00 85.06 89 ASP A O 1
ATOM 678 N N . GLN A 1 90 ? 23.857 10.184 5.745 1.00 88.81 90 GLN A N 1
ATOM 679 C CA . GLN A 1 90 ? 24.810 9.914 4.662 1.00 88.81 90 GLN A CA 1
ATOM 680 C C . GLN A 1 90 ? 24.395 8.705 3.808 1.00 88.81 90 GLN A C 1
ATOM 682 O O . GLN A 1 90 ? 25.152 8.282 2.935 1.00 88.81 90 GLN A O 1
ATOM 687 N N . ALA A 1 91 ? 23.214 8.130 4.064 1.00 91.19 91 ALA A N 1
ATOM 688 C CA . ALA A 1 91 ? 22.679 7.032 3.276 1.00 91.19 91 ALA A CA 1
ATOM 689 C C . ALA A 1 91 ? 22.458 7.459 1.814 1.00 91.19 91 ALA A C 1
ATOM 691 O O . ALA A 1 91 ? 21.802 8.465 1.532 1.00 91.19 91 ALA A O 1
ATOM 692 N N . GLN A 1 92 ? 23.006 6.665 0.900 1.00 95.94 92 GLN A N 1
ATOM 693 C CA . GLN A 1 92 ? 22.881 6.794 -0.545 1.00 95.94 92 GLN A CA 1
ATOM 694 C C . GLN A 1 92 ? 22.153 5.570 -1.084 1.00 95.94 92 GLN A C 1
ATOM 696 O O . GLN A 1 92 ? 22.677 4.451 -1.048 1.00 95.94 92 GLN A O 1
ATOM 701 N N . TRP A 1 93 ? 20.945 5.808 -1.579 1.00 95.69 93 TRP A N 1
ATOM 702 C CA . TRP A 1 93 ? 20.069 4.808 -2.165 1.00 95.69 93 TRP A CA 1
ATOM 703 C C . TRP A 1 93 ? 20.388 4.626 -3.639 1.00 95.69 93 TRP A C 1
ATOM 705 O O . TRP A 1 93 ? 20.692 5.590 -4.336 1.00 95.69 93 TRP A O 1
ATOM 715 N N . ARG A 1 94 ? 20.275 3.392 -4.121 1.00 96.81 94 ARG A N 1
ATOM 716 C CA . ARG A 1 94 ? 20.315 3.040 -5.539 1.00 96.81 94 ARG A CA 1
ATOM 717 C C . ARG A 1 94 ? 19.111 2.169 -5.846 1.00 96.81 94 ARG A C 1
ATOM 719 O O . ARG A 1 94 ? 18.908 1.158 -5.181 1.00 96.81 94 ARG A O 1
ATOM 726 N N . ILE A 1 95 ? 18.341 2.552 -6.853 1.00 97.38 95 ILE A N 1
ATOM 727 C CA . ILE A 1 95 ? 17.162 1.806 -7.292 1.00 97.38 95 ILE A CA 1
ATOM 728 C C . ILE A 1 95 ? 17.306 1.533 -8.786 1.00 97.38 95 ILE A C 1
ATOM 730 O O . ILE A 1 95 ? 17.706 2.416 -9.548 1.00 97.38 95 ILE A O 1
ATOM 734 N N . SER A 1 96 ? 16.998 0.305 -9.191 1.00 96.69 96 SER A N 1
ATOM 735 C CA . SER A 1 96 ? 16.914 -0.119 -10.588 1.00 96.69 96 SER A CA 1
ATOM 736 C C . SER A 1 96 ? 15.587 -0.834 -10.799 1.00 96.69 96 SER A C 1
ATOM 738 O O . SER A 1 96 ? 15.243 -1.713 -10.016 1.00 96.69 96 SER A O 1
ATOM 740 N N . LEU A 1 97 ? 14.837 -0.458 -11.829 1.00 96.62 97 LEU A N 1
ATOM 741 C CA . LEU A 1 97 ? 13.549 -1.040 -12.191 1.00 96.62 97 LEU A CA 1
ATOM 742 C C . LEU A 1 97 ? 13.581 -1.455 -13.661 1.00 96.62 97 LEU A C 1
ATOM 744 O O . LEU A 1 97 ? 14.002 -0.685 -14.522 1.00 96.62 97 LEU A O 1
ATOM 748 N N . SER A 1 98 ? 13.095 -2.654 -13.957 1.00 95.88 98 SER A N 1
ATOM 749 C CA . SER A 1 98 ? 12.992 -3.186 -15.315 1.00 95.88 98 SER A CA 1
ATOM 750 C C . SER A 1 98 ? 11.544 -3.505 -15.654 1.00 95.88 98 SER A C 1
ATOM 752 O O . SER A 1 98 ? 10.889 -4.253 -14.933 1.00 95.88 98 SER A O 1
ATOM 754 N N . LEU A 1 99 ? 11.058 -2.976 -16.775 1.00 96.00 99 LEU A N 1
ATOM 755 C CA . LEU A 1 99 ? 9.740 -3.269 -17.332 1.00 96.00 99 LEU A CA 1
ATOM 756 C C . LEU A 1 99 ? 9.858 -4.360 -18.396 1.00 96.00 99 LEU A C 1
ATOM 758 O O . LEU A 1 99 ? 10.659 -4.257 -19.330 1.00 96.00 99 LEU A O 1
ATOM 762 N N . TRP A 1 100 ? 8.998 -5.364 -18.299 1.00 96.44 100 TRP A N 1
ATOM 763 C CA . TRP A 1 100 ? 8.961 -6.507 -19.202 1.00 96.44 100 TRP A CA 1
ATOM 764 C C . TRP A 1 100 ? 7.594 -6.616 -19.863 1.00 96.44 100 TRP A C 1
ATOM 766 O O . TRP A 1 100 ? 6.572 -6.408 -19.214 1.00 96.44 100 TRP A O 1
ATOM 776 N N . ASN A 1 101 ? 7.569 -6.963 -21.148 1.00 95.50 101 ASN A N 1
ATOM 777 C CA . ASN A 1 101 ? 6.342 -7.168 -21.913 1.00 95.50 101 ASN A CA 1
ATOM 778 C C . ASN A 1 101 ? 6.103 -8.664 -22.122 1.00 95.50 101 ASN A C 1
ATOM 780 O O . ASN A 1 101 ? 6.912 -9.349 -22.747 1.00 95.50 101 ASN A O 1
ATOM 784 N N . CYS A 1 102 ? 4.974 -9.164 -21.621 1.00 95.44 102 CYS A N 1
ATOM 785 C CA . CYS A 1 102 ? 4.617 -10.582 -21.682 1.00 95.44 102 CYS A CA 1
ATOM 786 C C . CYS A 1 102 ? 4.221 -11.044 -23.089 1.00 95.44 102 CYS A C 1
ATOM 788 O O . CYS A 1 102 ? 4.364 -12.220 -23.405 1.00 95.44 102 CYS A O 1
ATOM 790 N N . THR A 1 103 ? 3.751 -10.133 -23.945 1.00 93.25 103 THR A N 1
ATOM 791 C CA . THR A 1 103 ? 3.351 -10.455 -25.324 1.00 93.25 103 THR A CA 1
ATOM 792 C C . THR A 1 103 ? 4.575 -10.704 -26.196 1.00 93.25 103 THR A C 1
ATOM 794 O O . THR A 1 103 ? 4.627 -11.685 -26.930 1.00 93.25 103 THR A O 1
ATOM 797 N N . THR A 1 104 ? 5.575 -9.825 -26.108 1.00 94.88 104 THR A N 1
ATOM 798 C CA . THR A 1 104 ? 6.824 -9.962 -26.872 1.00 94.88 104 THR A CA 1
ATOM 799 C C . THR A 1 104 ? 7.865 -10.814 -26.156 1.00 94.88 104 THR A C 1
ATOM 801 O O . THR A 1 104 ? 8.855 -11.187 -26.775 1.00 94.88 104 THR A O 1
ATOM 804 N N . ARG A 1 105 ? 7.650 -11.122 -24.870 1.00 96.12 105 ARG A N 1
ATOM 805 C CA . ARG A 1 105 ? 8.598 -11.801 -23.976 1.00 96.12 105 ARG A CA 1
ATOM 806 C C . ARG A 1 105 ? 9.972 -11.126 -23.957 1.00 96.12 105 ARG A C 1
ATOM 808 O O . ARG A 1 105 ? 11.007 -11.776 -24.066 1.00 96.12 105 ARG A O 1
ATOM 815 N N . THR A 1 106 ? 9.984 -9.799 -23.834 1.00 95.38 106 THR A N 1
ATOM 816 C CA . THR A 1 106 ? 11.217 -8.997 -23.834 1.00 95.38 106 THR A CA 1
ATOM 817 C C . THR A 1 106 ? 11.242 -7.969 -22.710 1.00 95.38 106 THR A C 1
ATOM 819 O O . THR A 1 106 ? 10.204 -7.445 -22.299 1.00 95.38 106 THR A O 1
ATOM 822 N N . ARG A 1 107 ? 12.453 -7.640 -22.242 1.00 95.31 107 ARG A N 1
ATOM 823 C CA . ARG A 1 107 ? 12.702 -6.460 -21.406 1.00 95.31 107 ARG A CA 1
ATOM 824 C C . ARG A 1 107 ? 12.594 -5.212 -22.280 1.00 95.31 107 ARG A C 1
ATOM 826 O O . ARG A 1 107 ? 13.336 -5.094 -23.252 1.00 95.31 107 ARG A O 1
ATOM 833 N N . GLN A 1 108 ? 11.664 -4.318 -21.962 1.00 94.00 108 GLN A N 1
ATOM 834 C CA . GLN A 1 108 ? 11.417 -3.106 -22.746 1.00 94.00 108 GLN A CA 1
ATOM 835 C C . GLN A 1 108 ? 12.271 -1.935 -22.275 1.00 94.00 108 GLN A C 1
ATOM 837 O O . GLN A 1 108 ? 12.936 -1.298 -23.087 1.00 94.00 108 GLN A O 1
ATOM 842 N N . THR A 1 109 ? 12.268 -1.684 -20.967 1.00 93.88 109 THR A N 1
ATOM 843 C CA . THR A 1 109 ? 12.868 -0.484 -20.382 1.00 93.88 109 THR A CA 1
ATOM 844 C C . THR A 1 109 ? 13.574 -0.842 -19.085 1.00 93.88 109 THR A C 1
ATOM 846 O O . THR A 1 109 ? 13.092 -1.695 -18.339 1.00 93.88 109 THR A O 1
ATOM 849 N N . VAL A 1 110 ? 14.709 -0.195 -18.823 1.00 95.62 110 VAL A N 1
ATOM 850 C CA . VAL A 1 110 ? 15.435 -0.281 -17.554 1.00 95.62 110 VAL A CA 1
ATOM 851 C C . VAL A 1 110 ? 15.709 1.133 -17.078 1.00 95.62 110 VAL A C 1
ATOM 853 O O . VAL A 1 110 ? 16.453 1.867 -17.723 1.00 95.62 110 VAL A O 1
ATOM 856 N N . GLU A 1 111 ? 15.135 1.492 -15.939 1.00 97.50 111 GLU A N 1
ATOM 857 C CA . GLU A 1 111 ? 15.316 2.795 -15.317 1.00 97.50 111 GLU A CA 1
ATOM 858 C C . GLU A 1 111 ? 16.079 2.630 -14.013 1.00 97.50 111 GLU A C 1
ATOM 860 O O . GLU A 1 111 ? 15.738 1.799 -13.176 1.00 97.50 111 GLU A O 1
ATOM 865 N N . ASN A 1 112 ? 17.129 3.420 -13.828 1.00 97.62 112 ASN A N 1
ATOM 866 C CA . ASN A 1 112 ? 17.920 3.400 -12.608 1.00 97.62 112 ASN A CA 1
ATOM 867 C C . ASN A 1 112 ? 18.260 4.817 -12.152 1.00 97.62 112 ASN A C 1
ATOM 869 O O . ASN A 1 112 ? 18.151 5.781 -12.918 1.00 97.62 112 ASN A O 1
ATOM 873 N N . GLY A 1 113 ? 18.622 4.933 -10.881 1.00 97.88 113 GLY A N 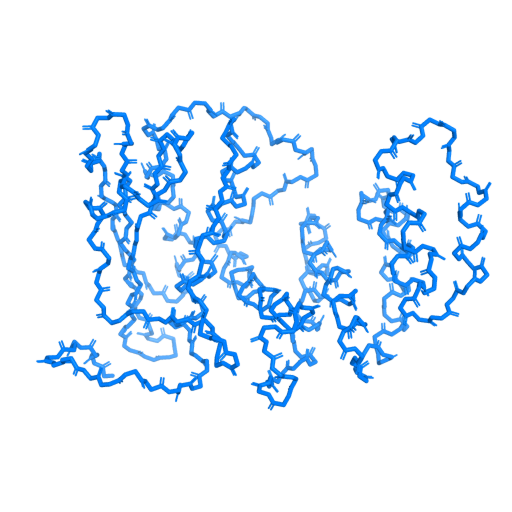1
ATOM 874 C CA . GLY A 1 113 ? 19.069 6.182 -10.290 1.00 97.88 113 GLY A CA 1
ATOM 875 C C . GLY A 1 113 ? 19.566 5.995 -8.865 1.00 97.88 113 GLY A C 1
ATOM 876 O O . GLY A 1 113 ? 19.463 4.913 -8.276 1.00 97.88 113 GLY A O 1
ATOM 877 N N . SER A 1 114 ? 20.130 7.068 -8.326 1.00 97.75 114 SER A N 1
ATOM 878 C CA . SER A 1 114 ? 20.632 7.127 -6.959 1.00 97.75 114 SER A CA 1
ATOM 879 C C . SER A 1 114 ? 20.300 8.461 -6.319 1.00 97.75 114 SER A C 1
ATOM 881 O O . SER A 1 114 ? 20.263 9.474 -7.015 1.00 97.75 114 SER A O 1
ATOM 883 N N . ALA A 1 115 ? 20.085 8.459 -5.010 1.00 97.06 115 ALA A N 1
ATOM 884 C CA . ALA A 1 115 ? 19.696 9.649 -4.268 1.00 97.06 115 ALA A CA 1
ATOM 885 C C . ALA A 1 115 ? 20.117 9.557 -2.802 1.00 97.06 115 ALA A C 1
ATOM 887 O O . ALA A 1 115 ? 20.190 8.464 -2.228 1.00 97.06 115 ALA A O 1
ATOM 888 N N . GLY A 1 116 ? 20.334 10.715 -2.176 1.00 95.56 116 GLY A N 1
ATOM 889 C CA . GLY A 1 116 ? 20.416 10.786 -0.723 1.00 95.56 116 GLY A CA 1
ATOM 890 C C . GLY A 1 116 ? 19.064 10.497 -0.067 1.00 95.56 116 GLY A C 1
ATOM 891 O O . GLY A 1 116 ? 18.014 10.523 -0.711 1.00 95.56 116 GLY A O 1
ATOM 892 N N . LYS A 1 117 ? 19.065 10.267 1.250 1.00 91.12 117 LYS A N 1
ATOM 893 C CA . LYS A 1 117 ? 17.839 10.012 2.030 1.00 91.12 117 LYS A CA 1
ATOM 894 C C . LYS A 1 117 ? 16.735 11.059 1.808 1.00 91.12 117 LYS A C 1
ATOM 896 O O . LYS A 1 117 ? 15.575 10.685 1.672 1.00 91.12 117 LYS A O 1
ATOM 901 N N . ALA A 1 118 ? 17.090 12.345 1.749 1.00 92.38 118 ALA A N 1
ATOM 902 C CA . ALA A 1 118 ? 16.140 13.445 1.552 1.00 92.38 118 ALA A CA 1
ATOM 903 C C . ALA A 1 118 ? 15.497 13.467 0.151 1.00 92.38 118 ALA A C 1
ATOM 905 O O . ALA A 1 118 ? 14.415 14.013 -0.022 1.00 92.38 118 ALA A O 1
ATOM 906 N N . GLU A 1 119 ? 16.142 12.857 -0.842 1.00 96.44 119 GLU A N 1
ATOM 907 C CA . GLU A 1 119 ? 15.727 12.884 -2.250 1.00 96.44 119 GLU A CA 1
ATOM 908 C C . GLU A 1 119 ? 15.086 11.556 -2.687 1.00 96.44 119 GLU A C 1
ATOM 910 O O . GLU A 1 119 ? 14.665 11.413 -3.835 1.00 96.44 119 GLU A O 1
ATOM 915 N N . LEU A 1 120 ? 14.981 10.578 -1.778 1.00 95.81 120 LEU A N 1
ATOM 916 C CA . LEU A 1 120 ? 14.471 9.239 -2.074 1.00 95.81 120 LEU A CA 1
ATOM 917 C C . LEU A 1 120 ? 13.057 9.270 -2.670 1.00 95.81 120 LEU A C 1
ATOM 919 O O . LEU A 1 120 ? 12.780 8.545 -3.623 1.00 95.81 120 LEU A O 1
ATOM 923 N N . GLY A 1 121 ? 12.171 10.119 -2.142 1.00 97.44 121 GLY A N 1
ATOM 924 C CA . GLY A 1 121 ? 10.812 10.251 -2.669 1.00 97.44 121 GLY A CA 1
ATOM 925 C C . GLY A 1 121 ? 10.799 10.756 -4.113 1.00 97.44 121 GLY A C 1
ATOM 926 O O . GLY A 1 121 ? 10.140 10.168 -4.968 1.00 97.44 121 GLY A O 1
ATOM 927 N N . ALA A 1 122 ? 11.598 11.782 -4.418 1.00 98.31 122 ALA A N 1
ATOM 928 C CA . ALA A 1 122 ? 11.732 12.300 -5.779 1.00 98.31 122 ALA A CA 1
ATOM 929 C C . ALA A 1 122 ? 12.308 11.244 -6.738 1.00 98.31 122 ALA A C 1
ATOM 931 O O . ALA A 1 122 ? 11.802 11.091 -7.848 1.00 98.31 122 ALA A O 1
ATOM 932 N N . LEU A 1 123 ? 13.309 10.474 -6.293 1.00 98.38 123 LEU A N 1
ATOM 933 C CA . LEU A 1 123 ? 13.891 9.385 -7.078 1.00 98.38 123 LEU A CA 1
ATOM 934 C C . LEU A 1 123 ? 12.849 8.317 -7.440 1.00 98.38 123 LEU A C 1
ATOM 936 O O . LEU A 1 123 ? 12.778 7.902 -8.594 1.00 98.38 123 LEU A O 1
ATOM 940 N N . VAL A 1 124 ? 12.042 7.865 -6.474 1.00 98.19 124 VAL A N 1
ATOM 941 C CA . VAL A 1 124 ? 11.019 6.834 -6.721 1.00 98.19 124 VAL A CA 1
ATOM 942 C C . VAL A 1 124 ? 9.963 7.332 -7.712 1.00 98.19 124 VAL A C 1
ATOM 944 O O . VAL A 1 124 ? 9.600 6.590 -8.627 1.00 98.19 124 VAL A O 1
ATOM 947 N N . LEU A 1 125 ? 9.506 8.582 -7.574 1.00 98.00 125 LEU A N 1
ATOM 948 C CA . LEU A 1 125 ? 8.537 9.187 -8.496 1.00 98.00 125 LEU A CA 1
ATOM 949 C C . LEU A 1 125 ? 9.091 9.319 -9.920 1.00 98.00 125 LEU A C 1
ATOM 951 O O . LEU A 1 125 ? 8.411 8.953 -10.878 1.00 98.00 125 LEU A O 1
ATOM 955 N N . ASP A 1 126 ? 10.326 9.801 -10.063 1.00 98.12 126 ASP A N 1
ATOM 956 C CA . ASP A 1 126 ? 10.987 9.947 -11.363 1.00 98.12 126 ASP A CA 1
ATOM 957 C C . ASP A 1 126 ? 11.178 8.590 -12.059 1.00 98.12 126 ASP A C 1
ATOM 959 O O . ASP A 1 126 ? 10.820 8.424 -13.229 1.00 98.12 126 ASP A O 1
ATOM 963 N N . LEU A 1 127 ? 11.668 7.585 -11.325 1.00 97.94 127 LEU A N 1
ATOM 964 C CA . LEU A 1 127 ? 11.832 6.228 -11.848 1.00 97.94 127 LEU A CA 1
ATOM 965 C C . LEU A 1 127 ? 10.500 5.630 -12.293 1.00 97.94 127 LEU A C 1
ATOM 967 O O . LEU A 1 127 ? 10.424 5.058 -13.379 1.00 97.94 127 LEU A O 1
ATOM 971 N N . GLN A 1 128 ? 9.448 5.781 -11.486 1.00 96.12 128 GLN A N 1
ATOM 972 C CA . GLN A 1 128 ? 8.110 5.333 -11.851 1.00 96.12 128 GLN A CA 1
ATOM 973 C C . GLN A 1 128 ? 7.635 6.020 -13.136 1.00 96.12 128 GLN A C 1
ATOM 975 O O . GLN A 1 128 ? 7.178 5.346 -14.058 1.00 96.12 128 GLN A O 1
ATOM 980 N N . GLN A 1 129 ? 7.743 7.346 -13.217 1.00 95.19 129 GLN A N 1
ATOM 981 C CA . GLN A 1 129 ? 7.280 8.100 -14.377 1.00 95.19 129 GLN A CA 1
ATOM 982 C C . GLN A 1 129 ? 7.989 7.656 -15.661 1.00 95.19 129 GLN A C 1
ATOM 984 O O . GLN A 1 129 ? 7.322 7.406 -16.668 1.00 95.19 129 GLN A O 1
ATOM 989 N N . ARG A 1 130 ? 9.323 7.535 -15.627 1.00 95.88 130 ARG A N 1
ATOM 990 C CA . ARG A 1 130 ? 10.116 7.072 -16.775 1.00 95.88 130 ARG A CA 1
ATOM 991 C C . ARG A 1 130 ? 9.759 5.642 -17.168 1.00 95.88 130 ARG A C 1
ATOM 993 O O . ARG A 1 130 ? 9.498 5.380 -18.341 1.00 95.88 130 ARG A O 1
ATOM 1000 N N . LEU A 1 131 ? 9.650 4.746 -16.187 1.00 95.06 131 LEU A N 1
ATOM 1001 C CA . LEU A 1 131 ? 9.350 3.336 -16.424 1.00 95.06 131 LEU A CA 1
ATOM 1002 C C . LEU A 1 131 ? 7.969 3.149 -17.069 1.00 95.06 131 LEU A C 1
ATOM 1004 O O . LEU A 1 131 ? 7.815 2.346 -17.989 1.00 95.06 131 LEU A O 1
ATOM 1008 N N . LEU A 1 132 ? 6.963 3.896 -16.603 1.00 91.75 132 LEU A N 1
ATOM 1009 C CA . LEU A 1 132 ? 5.577 3.762 -17.057 1.00 91.75 132 LEU A CA 1
ATOM 1010 C C . LEU A 1 132 ? 5.256 4.579 -18.319 1.00 91.75 132 LEU A C 1
ATOM 1012 O O . LEU A 1 132 ? 4.177 4.412 -18.891 1.00 91.75 132 LEU A O 1
ATOM 1016 N N . ALA A 1 133 ? 6.170 5.422 -18.808 1.00 90.31 133 ALA A N 1
ATOM 1017 C CA . ALA A 1 133 ? 5.943 6.231 -20.009 1.00 90.31 133 ALA A CA 1
ATOM 1018 C C . ALA A 1 133 ? 5.581 5.384 -21.249 1.00 90.31 133 ALA A C 1
ATOM 1020 O O . ALA A 1 133 ? 4.867 5.854 -22.134 1.00 90.31 133 ALA A O 1
ATOM 1021 N N . GLY A 1 134 ? 6.043 4.128 -21.302 1.00 79.75 134 GLY A N 1
ATOM 1022 C CA . GLY A 1 134 ? 5.853 3.222 -22.437 1.00 79.75 134 GLY A CA 1
ATOM 1023 C C . GLY A 1 134 ? 4.652 2.270 -22.365 1.00 79.75 134 GLY A C 1
ATOM 1024 O O . GLY A 1 134 ? 4.394 1.589 -23.356 1.00 79.75 134 GLY A O 1
ATOM 1025 N N . ILE A 1 135 ? 3.918 2.186 -21.243 1.00 86.31 135 ILE A N 1
ATOM 1026 C CA . ILE A 1 135 ? 2.871 1.152 -21.064 1.00 86.31 135 ILE A CA 1
ATOM 1027 C C . ILE A 1 135 ? 1.460 1.583 -21.490 1.00 86.31 135 ILE A C 1
ATOM 1029 O O . ILE A 1 135 ? 0.559 0.751 -21.519 1.00 86.31 135 ILE A O 1
ATOM 1033 N N . GLY A 1 136 ? 1.243 2.848 -21.863 1.00 85.38 136 GLY A N 1
ATOM 1034 C CA . GLY A 1 136 ? -0.070 3.346 -22.300 1.00 85.38 136 GLY A CA 1
ATOM 1035 C C . GLY A 1 136 ? -1.174 3.246 -21.231 1.00 85.38 136 GLY A C 1
ATOM 1036 O O . GLY A 1 136 ? -0.893 3.107 -20.041 1.00 85.38 136 GLY A O 1
ATOM 1037 N N . LEU A 1 137 ? -2.439 3.353 -21.667 1.00 86.81 137 LEU A N 1
ATOM 1038 C CA . LEU A 1 137 ? -3.649 3.255 -20.825 1.00 86.81 137 LEU A CA 1
ATOM 1039 C C . LEU A 1 137 ? -3.628 4.145 -19.571 1.00 86.81 137 LEU A C 1
ATOM 1041 O O . LEU A 1 137 ? -4.108 3.755 -18.509 1.00 86.81 137 LEU A O 1
ATOM 1045 N N . LYS A 1 138 ? -3.021 5.329 -19.677 1.00 92.44 138 LYS A N 1
ATOM 1046 C CA . LYS A 1 138 ? -2.994 6.313 -18.598 1.00 92.44 138 LYS A CA 1
ATOM 1047 C C . LYS A 1 138 ? -4.350 7.008 -18.508 1.00 92.44 138 LYS A C 1
ATOM 1049 O O . LYS A 1 138 ? -4.898 7.416 -19.530 1.00 92.44 138 LYS A O 1
ATOM 1054 N N . ARG A 1 139 ? -4.845 7.199 -17.289 1.00 93.31 139 ARG A N 1
ATOM 1055 C CA . ARG A 1 139 ? -6.031 8.009 -17.018 1.00 93.31 139 ARG A CA 1
ATOM 1056 C C . ARG A 1 139 ? -5.673 9.479 -16.847 1.00 93.31 139 ARG A C 1
ATOM 1058 O O . ARG A 1 139 ? -4.602 9.826 -16.350 1.00 93.31 139 ARG A O 1
ATOM 1065 N N . GLU A 1 140 ? -6.607 10.344 -17.222 1.00 92.06 140 GLU A N 1
ATOM 1066 C CA . GLU A 1 140 ? -6.520 11.784 -16.948 1.00 92.06 140 GLU A CA 1
ATOM 1067 C C . GLU A 1 140 ? -6.896 12.125 -15.501 1.00 92.06 140 GLU A C 1
ATOM 1069 O O . GLU A 1 140 ? -6.435 13.130 -14.966 1.00 92.06 140 GLU A O 1
ATOM 1074 N N . GLN A 1 141 ? -7.716 11.280 -14.872 1.00 94.19 141 GLN A N 1
ATOM 1075 C CA . GLN A 1 141 ? -8.175 11.387 -13.488 1.00 94.19 141 GLN A CA 1
ATOM 1076 C C . GLN A 1 141 ? -7.945 10.048 -12.775 1.00 94.19 141 GLN A C 1
ATOM 1078 O O . GLN A 1 141 ? -7.966 9.006 -13.439 1.00 94.19 141 GLN A O 1
ATOM 1083 N N . PRO A 1 142 ? -7.726 10.041 -11.452 1.00 95.31 142 PRO A N 1
ATOM 1084 C CA . PRO A 1 142 ? -7.581 8.790 -10.723 1.00 95.31 142 PRO A CA 1
ATOM 1085 C C . PRO A 1 142 ? -8.883 7.977 -10.776 1.00 95.31 142 PRO A C 1
ATOM 1087 O O . PRO A 1 142 ? -9.967 8.543 -10.913 1.00 95.31 142 PRO A O 1
ATOM 1090 N N . LEU A 1 143 ? -8.767 6.651 -10.648 1.00 94.44 143 LEU A N 1
ATOM 1091 C CA . LEU A 1 143 ? -9.909 5.728 -10.620 1.00 94.44 143 LEU A CA 1
ATOM 1092 C C . LEU A 1 143 ? -10.961 6.151 -9.587 1.00 94.44 143 LEU A C 1
ATOM 1094 O O . LEU A 1 143 ? -12.144 6.218 -9.908 1.00 94.44 143 LEU A O 1
ATOM 1098 N N . ASP A 1 144 ? -10.505 6.490 -8.382 1.00 93.06 144 ASP A N 1
ATOM 1099 C CA . ASP A 1 144 ? -11.332 7.079 -7.340 1.00 93.06 144 ASP A CA 1
ATOM 1100 C C . ASP A 1 144 ? -10.940 8.536 -7.116 1.00 93.06 144 ASP A C 1
ATOM 1102 O O . ASP A 1 144 ? -9.771 8.861 -6.904 1.00 93.06 144 ASP A O 1
ATOM 1106 N N . VAL A 1 145 ? -11.942 9.414 -7.082 1.00 92.44 145 VAL A N 1
ATOM 1107 C CA . VAL A 1 145 ? -11.774 10.874 -6.953 1.00 92.44 145 VAL A CA 1
ATOM 1108 C C . VAL A 1 145 ? -11.054 11.310 -5.677 1.00 92.44 145 VAL A C 1
ATOM 1110 O O . VAL A 1 145 ? -10.522 12.414 -5.613 1.00 92.44 145 VAL A O 1
ATOM 1113 N N . PHE A 1 146 ? -11.050 10.459 -4.650 1.00 92.06 146 PHE A N 1
ATOM 1114 C CA . PHE A 1 146 ? -10.377 10.730 -3.385 1.00 92.06 146 PHE A CA 1
ATOM 1115 C C . PHE A 1 146 ? -8.878 10.425 -3.434 1.00 92.06 146 PHE A C 1
ATOM 1117 O O . PHE A 1 146 ? -8.139 10.847 -2.543 1.00 92.06 146 PHE A O 1
ATOM 1124 N N . TYR A 1 147 ? -8.424 9.648 -4.423 1.00 95.50 147 TYR A N 1
ATOM 1125 C CA . TYR A 1 147 ? -7.038 9.227 -4.484 1.00 95.50 147 TYR A CA 1
ATOM 1126 C C . TYR A 1 147 ? -6.146 10.403 -4.854 1.00 95.50 147 TYR A C 1
ATOM 1128 O O . TYR A 1 147 ? -6.289 11.034 -5.904 1.00 95.50 147 TYR A O 1
ATOM 1136 N N . ARG A 1 148 ? -5.159 10.645 -3.998 1.00 93.19 148 ARG A N 1
ATOM 1137 C CA . ARG A 1 148 ? -4.091 11.598 -4.241 1.00 93.19 148 ARG A CA 1
ATOM 1138 C C . ARG A 1 148 ? -2.766 10.870 -4.129 1.00 93.19 148 ARG A C 1
ATOM 1140 O O . ARG A 1 148 ? -2.461 10.285 -3.093 1.00 93.19 148 ARG A O 1
ATOM 1147 N N . GLN A 1 149 ? -1.978 10.930 -5.197 1.00 93.50 149 GLN A N 1
ATOM 1148 C CA . GLN A 1 149 ? -0.625 10.393 -5.181 1.00 93.50 149 GLN A CA 1
ATOM 1149 C C . GLN A 1 149 ? 0.227 11.196 -4.175 1.00 93.50 149 GLN A C 1
ATOM 1151 O O . GLN A 1 149 ? 0.212 12.429 -4.243 1.00 93.50 149 GLN A O 1
ATOM 1156 N N . PRO A 1 150 ? 0.961 10.535 -3.258 1.00 94.88 150 PRO A N 1
ATOM 1157 C CA . PRO A 1 150 ? 1.925 11.198 -2.386 1.00 94.88 150 PRO A CA 1
ATOM 1158 C C . PRO A 1 150 ? 2.992 11.926 -3.204 1.00 94.88 150 PRO A C 1
ATOM 1160 O O . PRO A 1 150 ? 3.505 11.378 -4.184 1.00 94.88 150 PRO A O 1
ATOM 1163 N N . ASP A 1 151 ? 3.335 13.145 -2.795 1.00 95.75 151 ASP A N 1
ATOM 1164 C CA . ASP A 1 151 ? 4.441 13.890 -3.390 1.00 95.75 151 ASP A CA 1
ATOM 1165 C C . ASP A 1 151 ? 5.806 13.402 -2.870 1.00 95.75 151 ASP A C 1
ATOM 1167 O O . ASP A 1 151 ? 5.902 12.512 -2.022 1.00 95.75 151 ASP A O 1
ATOM 1171 N N . ALA A 1 152 ? 6.883 13.983 -3.400 1.00 97.06 152 ALA A N 1
ATOM 1172 C CA . ALA A 1 152 ? 8.248 13.587 -3.069 1.00 97.06 152 ALA A CA 1
ATOM 1173 C C . ALA A 1 152 ? 8.598 13.751 -1.579 1.00 97.06 152 ALA A C 1
ATOM 1175 O O . ALA A 1 152 ? 9.436 13.000 -1.080 1.00 97.06 152 ALA A O 1
ATOM 1176 N N . GLU A 1 153 ? 7.986 14.710 -0.881 1.00 94.69 153 GLU A N 1
ATOM 1177 C CA . GLU A 1 153 ? 8.250 14.972 0.536 1.00 94.69 153 GLU A CA 1
ATOM 1178 C C . GLU A 1 153 ? 7.578 13.913 1.415 1.00 94.69 153 GLU A C 1
ATOM 1180 O O . GLU A 1 153 ? 8.192 13.382 2.343 1.00 94.69 153 GLU A O 1
ATOM 1185 N N . VAL A 1 154 ? 6.333 13.554 1.091 1.00 94.69 154 VAL A N 1
ATOM 1186 C CA . VAL A 1 154 ? 5.540 12.598 1.877 1.00 94.69 154 VAL A CA 1
ATOM 1187 C C . VAL A 1 154 ? 5.893 11.143 1.557 1.00 94.69 154 VAL A C 1
ATOM 1189 O O . VAL A 1 154 ? 5.804 10.267 2.427 1.00 94.69 154 VAL A O 1
ATOM 1192 N N . LEU A 1 155 ? 6.315 10.856 0.322 1.00 96.12 155 LEU A N 1
ATOM 1193 C CA . LEU A 1 155 ? 6.485 9.489 -0.173 1.00 96.12 155 LEU A CA 1
ATOM 1194 C C . LEU A 1 155 ? 7.388 8.592 0.699 1.00 96.12 155 LEU A C 1
ATOM 1196 O O . LEU A 1 155 ? 6.999 7.447 0.919 1.00 96.12 155 LEU A O 1
ATOM 1200 N N . PRO A 1 156 ? 8.534 9.028 1.260 1.00 93.81 156 PRO A N 1
ATOM 1201 C CA . PRO A 1 156 ? 9.353 8.160 2.117 1.00 93.81 156 PRO A CA 1
ATOM 1202 C C . PRO A 1 156 ? 8.613 7.652 3.367 1.00 93.81 156 PRO A C 1
ATOM 1204 O O . PRO A 1 156 ? 8.738 6.482 3.750 1.00 93.81 156 PRO A O 1
ATOM 1207 N N . VAL A 1 157 ? 7.801 8.515 3.985 1.00 93.19 157 VAL A N 1
ATOM 1208 C CA . VAL A 1 157 ? 6.968 8.154 5.143 1.00 93.19 157 VAL A CA 1
ATOM 1209 C C . VAL A 1 157 ? 5.844 7.217 4.701 1.00 93.19 157 VAL A C 1
ATOM 1211 O O . VAL A 1 157 ? 5.610 6.188 5.335 1.00 93.19 157 VAL A O 1
ATOM 1214 N N . TYR A 1 158 ? 5.220 7.509 3.559 1.00 95.88 158 TYR A N 1
ATOM 1215 C CA . TYR A 1 158 ? 4.185 6.668 2.958 1.00 95.88 158 TYR A CA 1
ATOM 1216 C C . TYR A 1 158 ? 4.684 5.257 2.616 1.00 95.88 158 TYR A C 1
ATOM 1218 O O . TYR A 1 158 ? 4.030 4.269 2.943 1.00 95.88 158 TYR A O 1
ATOM 1226 N N . LEU A 1 159 ? 5.879 5.135 2.032 1.00 96.00 159 LEU A N 1
ATOM 1227 C CA . LEU A 1 159 ? 6.525 3.851 1.752 1.00 96.00 159 LEU A CA 1
ATOM 1228 C C . LEU A 1 159 ? 6.790 3.068 3.040 1.00 96.00 159 LEU A C 1
ATOM 1230 O O . LEU A 1 159 ? 6.523 1.867 3.106 1.00 96.00 159 LEU A O 1
ATOM 1234 N N . THR A 1 160 ? 7.266 3.743 4.088 1.00 92.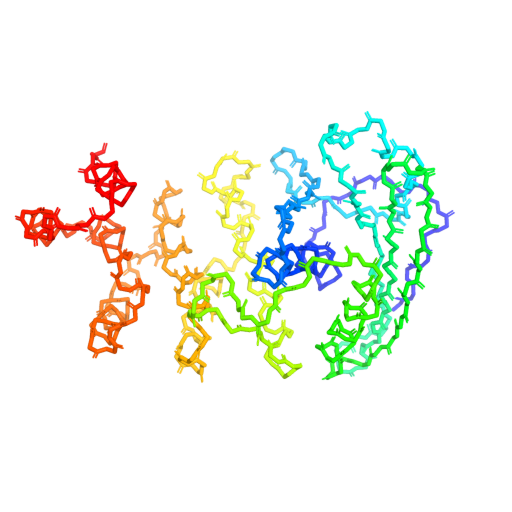81 160 THR A N 1
ATOM 1235 C CA . THR A 1 160 ? 7.439 3.099 5.395 1.00 92.81 160 THR A CA 1
ATOM 1236 C C . THR A 1 160 ? 6.117 2.509 5.884 1.00 92.81 160 THR A C 1
ATOM 1238 O O . THR A 1 160 ? 6.077 1.342 6.283 1.00 92.81 160 THR A O 1
ATOM 1241 N N . GLN A 1 161 ? 5.028 3.268 5.760 1.00 94.12 161 GLN A N 1
ATOM 1242 C CA . GLN A 1 161 ? 3.706 2.819 6.173 1.00 94.12 161 GLN A CA 1
ATOM 1243 C C . GLN A 1 161 ? 3.156 1.677 5.316 1.00 94.12 161 GLN A C 1
ATOM 1245 O O . GLN A 1 161 ? 2.574 0.739 5.859 1.00 94.12 161 GLN A O 1
ATOM 1250 N N . LEU A 1 162 ? 3.364 1.694 3.999 1.00 95.88 162 LEU A N 1
ATOM 1251 C CA . LEU A 1 162 ? 3.003 0.572 3.127 1.00 95.88 162 LEU A CA 1
ATOM 1252 C C . LEU A 1 162 ? 3.709 -0.716 3.562 1.00 95.88 162 LEU A C 1
ATOM 1254 O O . LEU A 1 162 ? 3.077 -1.767 3.687 1.00 95.88 162 LEU A O 1
ATOM 1258 N N . GLY A 1 163 ? 5.007 -0.620 3.863 1.00 93.25 163 GLY A N 1
ATOM 1259 C CA . GLY A 1 163 ? 5.796 -1.739 4.367 1.00 93.25 163 GLY A CA 1
ATOM 1260 C C . GLY A 1 163 ? 5.279 -2.293 5.698 1.00 93.25 163 GLY A C 1
ATOM 1261 O O . GLY A 1 163 ? 5.316 -3.509 5.890 1.00 93.25 163 GLY A O 1
ATOM 1262 N N . GLN A 1 164 ? 4.788 -1.434 6.597 1.00 91.69 164 GLN A N 1
ATOM 1263 C CA . GLN A 1 164 ? 4.194 -1.824 7.883 1.00 91.69 164 GLN A CA 1
ATOM 1264 C C . GLN A 1 164 ? 2.773 -2.384 7.725 1.00 91.69 164 GLN A C 1
ATOM 1266 O O . GLN A 1 164 ? 2.452 -3.423 8.297 1.00 91.69 164 GLN A O 1
ATOM 1271 N N . SER A 1 165 ? 1.936 -1.765 6.890 1.00 93.88 165 SER A N 1
ATOM 1272 C CA . SER A 1 165 ? 0.585 -2.245 6.566 1.00 93.88 165 SER A CA 1
ATOM 1273 C C . SER A 1 165 ? 0.614 -3.651 5.962 1.00 93.88 165 SER A C 1
ATOM 1275 O O . SER A 1 165 ? -0.246 -4.484 6.269 1.00 93.88 165 SER A O 1
ATOM 1277 N N . PHE A 1 166 ? 1.634 -3.957 5.154 1.00 94.44 166 PHE A N 1
ATOM 1278 C CA . PHE A 1 166 ? 1.865 -5.309 4.656 1.00 94.44 166 PHE A CA 1
ATOM 1279 C C . PHE A 1 166 ? 2.174 -6.300 5.786 1.00 94.44 166 PHE A C 1
ATOM 1281 O O . PHE A 1 166 ? 1.567 -7.366 5.830 1.00 94.44 166 PHE A O 1
ATOM 1288 N N . MET A 1 167 ? 3.024 -5.937 6.753 1.00 92.38 167 MET A N 1
ATOM 1289 C CA . MET A 1 167 ? 3.303 -6.793 7.918 1.00 92.38 167 MET A CA 1
ATOM 1290 C C . MET A 1 167 ? 2.045 -7.069 8.749 1.00 92.38 167 MET A C 1
ATOM 1292 O O . MET A 1 167 ? 1.787 -8.221 9.093 1.00 92.38 167 MET A O 1
ATOM 1296 N N . LEU A 1 168 ? 1.222 -6.045 9.004 1.00 93.44 168 LEU A N 1
ATOM 1297 C CA . LEU A 1 168 ? -0.075 -6.210 9.677 1.00 93.44 168 LEU A CA 1
ATOM 1298 C C . LEU A 1 168 ? -1.011 -7.138 8.891 1.00 93.44 168 LEU A C 1
ATOM 1300 O O . LEU A 1 168 ? -1.770 -7.899 9.482 1.00 93.44 168 LEU A O 1
ATOM 1304 N N . THR A 1 169 ? -0.942 -7.100 7.559 1.00 93.88 169 THR A N 1
ATOM 1305 C CA . THR A 1 169 ? -1.725 -7.991 6.693 1.00 93.88 169 THR A CA 1
ATOM 1306 C C . THR A 1 169 ? -1.260 -9.440 6.823 1.00 93.88 169 THR A C 1
ATOM 1308 O O . THR A 1 169 ? -2.099 -10.325 6.935 1.00 93.88 169 THR A O 1
ATOM 1311 N N . LEU A 1 170 ? 0.051 -9.699 6.871 1.00 93.25 170 LEU A N 1
ATOM 1312 C CA . LEU A 1 170 ? 0.575 -11.055 7.083 1.00 93.25 170 LEU A CA 1
ATOM 1313 C C . LEU A 1 170 ? 0.152 -11.633 8.439 1.00 93.25 170 LEU A C 1
ATOM 1315 O O . LEU A 1 170 ? -0.198 -12.806 8.513 1.00 93.25 170 LEU A O 1
ATOM 1319 N N . LEU A 1 171 ? 0.147 -10.810 9.490 1.00 92.31 171 LEU A N 1
ATOM 1320 C CA . LEU A 1 171 ? -0.307 -11.205 10.827 1.00 92.31 171 LEU A CA 1
ATOM 1321 C C . LEU A 1 171 ? -1.806 -11.507 10.866 1.00 92.31 171 LEU A C 1
ATOM 1323 O O . LEU A 1 171 ? -2.204 -12.536 11.394 1.00 92.31 171 LEU A O 1
ATOM 1327 N N . ALA A 1 172 ? -2.631 -10.637 10.277 1.00 92.62 172 ALA A N 1
ATOM 1328 C CA . ALA A 1 172 ? -4.083 -10.825 10.235 1.00 92.62 172 ALA A CA 1
ATOM 1329 C C . ALA A 1 172 ? -4.522 -12.053 9.416 1.00 92.62 172 ALA A C 1
ATOM 1331 O O . ALA A 1 172 ? -5.660 -12.488 9.537 1.00 92.62 172 ALA A O 1
ATOM 1332 N N . ASN A 1 173 ? -3.631 -12.603 8.585 1.00 92.12 173 ASN A N 1
ATOM 1333 C CA . ASN A 1 173 ? -3.870 -13.802 7.778 1.00 92.12 173 ASN A CA 1
ATOM 1334 C C . ASN A 1 173 ? -3.043 -15.012 8.258 1.00 92.12 173 ASN A C 1
ATOM 1336 O O . ASN A 1 173 ? -2.817 -15.938 7.486 1.00 92.12 173 ASN A O 1
ATOM 1340 N N . ASP A 1 174 ? -2.554 -14.993 9.504 1.00 91.06 174 ASP A N 1
ATOM 1341 C CA . ASP A 1 174 ? -1.822 -16.097 10.145 1.00 91.06 174 ASP A CA 1
ATOM 1342 C C . ASP A 1 174 ? -0.547 -16.569 9.404 1.00 91.06 174 ASP A C 1
ATOM 1344 O O . ASP A 1 174 ? -0.019 -17.648 9.669 1.00 91.06 174 ASP A O 1
ATOM 1348 N N . HIS A 1 175 ? 0.018 -15.748 8.510 1.00 91.56 175 HIS A N 1
ATOM 1349 C CA . HIS A 1 175 ? 1.283 -16.056 7.824 1.00 91.56 175 HIS A CA 1
ATOM 1350 C C . HIS A 1 175 ? 2.517 -15.814 8.704 1.00 91.56 175 HIS A C 1
ATOM 1352 O O . HIS A 1 175 ? 3.614 -16.297 8.403 1.00 91.56 175 HIS A O 1
ATOM 1358 N N . LEU A 1 176 ? 2.345 -15.047 9.782 1.00 89.31 176 LEU A N 1
ATOM 1359 C CA . LEU A 1 176 ? 3.369 -14.724 10.767 1.00 89.31 176 LEU A CA 1
ATOM 1360 C C . LEU A 1 176 ? 2.788 -14.831 12.178 1.00 89.31 176 LEU A C 1
ATOM 1362 O O . LEU A 1 176 ? 1.684 -14.340 12.411 1.00 89.31 176 LEU A O 1
ATOM 1366 N N . PRO A 1 177 ? 3.521 -15.393 13.155 1.00 87.88 177 PRO A N 1
ATOM 1367 C CA . PRO A 1 177 ? 3.077 -15.354 14.537 1.00 87.88 177 PRO A CA 1
ATOM 1368 C C . PRO A 1 177 ? 3.291 -13.954 15.127 1.00 87.88 177 PRO A C 1
ATOM 1370 O O . PRO A 1 177 ? 4.323 -13.315 14.906 1.00 87.88 177 PRO A O 1
ATOM 1373 N N . LYS A 1 178 ? 2.355 -13.503 15.972 1.00 85.88 178 LYS A N 1
ATOM 1374 C CA . LYS A 1 178 ? 2.439 -12.208 16.677 1.00 85.88 178 LYS A CA 1
ATOM 1375 C C . LYS A 1 178 ? 3.741 -12.033 17.466 1.00 85.88 178 LYS A C 1
ATOM 1377 O O . LYS A 1 178 ? 4.257 -10.925 17.556 1.00 85.88 178 LYS A O 1
ATOM 1382 N N . SER A 1 179 ? 4.307 -13.120 17.998 1.00 85.25 179 SER A N 1
ATOM 1383 C CA . SER A 1 179 ? 5.581 -13.109 18.731 1.00 85.25 179 SER A CA 1
ATOM 1384 C C . SER A 1 179 ? 6.782 -12.649 17.898 1.00 85.25 179 SER A C 1
ATOM 1386 O O . SER A 1 179 ? 7.786 -12.241 18.475 1.00 85.25 179 SER A O 1
ATOM 1388 N N . SER A 1 180 ? 6.693 -12.716 16.567 1.00 81.19 180 SER A N 1
ATOM 1389 C CA . SER A 1 180 ? 7.742 -12.257 15.648 1.00 81.19 180 SER A CA 1
ATOM 1390 C C . SER A 1 180 ? 7.639 -10.765 15.314 1.00 81.19 180 SER A C 1
ATOM 1392 O O . SER A 1 180 ? 8.523 -10.225 14.654 1.00 81.19 180 SER A O 1
ATOM 1394 N N . MET A 1 181 ? 6.572 -10.084 15.747 1.00 82.88 181 MET A N 1
ATOM 1395 C CA . MET A 1 181 ? 6.372 -8.659 15.495 1.00 82.88 181 MET A CA 1
ATOM 1396 C C . MET A 1 181 ? 6.993 -7.803 16.602 1.00 82.88 181 MET A C 1
ATOM 1398 O O . MET A 1 181 ? 6.800 -8.042 17.795 1.00 82.88 181 MET A O 1
ATOM 1402 N N . TRP A 1 182 ? 7.658 -6.722 16.197 1.00 80.75 182 TRP A N 1
ATOM 1403 C CA . TRP A 1 182 ? 8.118 -5.662 17.090 1.00 80.75 182 TRP A CA 1
ATOM 1404 C C . TRP A 1 182 ? 7.561 -4.312 16.648 1.00 80.75 182 TRP A C 1
ATOM 1406 O O . TRP A 1 182 ? 7.385 -4.067 15.460 1.00 80.75 182 TRP A O 1
ATOM 1416 N N . GLY A 1 183 ? 7.324 -3.414 17.606 1.00 86.81 183 GLY A N 1
ATOM 1417 C CA . GLY A 1 183 ? 6.929 -2.036 17.300 1.00 86.81 183 GLY A CA 1
ATOM 1418 C C . GLY A 1 183 ? 5.481 -1.864 16.836 1.00 86.81 183 GLY A C 1
ATOM 1419 O O . GLY A 1 183 ? 5.180 -0.867 16.193 1.00 86.81 183 GLY A O 1
ATOM 1420 N N . GLU A 1 184 ? 4.579 -2.785 17.185 1.00 90.69 184 GLU A N 1
ATOM 1421 C CA . GLU A 1 184 ? 3.161 -2.740 16.796 1.00 90.69 184 GLU A CA 1
ATOM 1422 C C . GLU A 1 184 ? 2.489 -1.386 17.064 1.00 90.69 184 GLU A C 1
ATOM 1424 O O . GLU A 1 184 ? 1.815 -0.851 16.189 1.00 90.69 184 GLU A O 1
ATOM 1429 N N . ARG A 1 185 ? 2.709 -0.800 18.251 1.00 91.75 185 ARG A N 1
ATOM 1430 C CA . ARG A 1 185 ? 2.177 0.532 18.581 1.00 91.75 185 ARG A CA 1
ATOM 1431 C C . ARG A 1 185 ? 2.591 1.566 17.540 1.00 91.75 185 ARG A C 1
ATOM 1433 O O . ARG A 1 185 ? 1.739 2.272 17.022 1.00 91.75 185 ARG A O 1
ATOM 1440 N N . ALA A 1 186 ? 3.869 1.594 17.164 1.00 91.31 186 ALA A N 1
ATOM 1441 C CA . ALA A 1 186 ? 4.359 2.516 16.146 1.00 91.31 186 ALA A CA 1
ATOM 1442 C C . ALA A 1 186 ? 3.721 2.243 14.772 1.00 91.31 186 ALA A C 1
ATOM 1444 O O . ALA A 1 186 ? 3.378 3.196 14.081 1.00 91.31 186 ALA A O 1
ATOM 1445 N N . MET A 1 187 ? 3.489 0.974 14.406 1.00 92.50 187 MET A N 1
ATOM 1446 C CA . MET A 1 187 ? 2.816 0.607 13.147 1.00 92.50 187 MET A CA 1
ATOM 1447 C C . MET A 1 187 ? 1.359 1.097 13.065 1.00 92.50 187 MET A C 1
ATOM 1449 O O . MET A 1 187 ? 0.853 1.311 11.963 1.00 92.50 187 MET A O 1
ATOM 1453 N N . LEU A 1 188 ? 0.684 1.271 14.209 1.00 93.31 188 LEU A N 1
ATOM 1454 C CA . LEU A 1 188 ? -0.679 1.815 14.297 1.00 93.31 188 LEU A CA 1
ATOM 1455 C C . LEU A 1 188 ? -0.705 3.336 14.522 1.00 93.31 188 LEU A C 1
ATOM 1457 O O . LEU A 1 188 ? -1.596 4.017 14.015 1.00 93.31 188 LEU A O 1
ATOM 1461 N N . GLU A 1 189 ? 0.273 3.892 15.238 1.00 92.75 189 GLU A N 1
ATOM 1462 C CA . GLU A 1 189 ? 0.395 5.336 15.473 1.00 92.75 189 GLU A CA 1
ATOM 1463 C C . GLU A 1 189 ? 0.875 6.101 14.238 1.00 92.75 189 GLU A C 1
ATOM 1465 O O . GLU A 1 189 ? 0.444 7.230 14.014 1.00 92.75 189 GLU A O 1
ATOM 1470 N N . TRP A 1 190 ? 1.747 5.514 13.417 1.00 92.00 190 TRP A N 1
ATOM 1471 C CA . TRP A 1 190 ? 2.258 6.171 12.212 1.00 92.00 190 TRP A CA 1
ATOM 1472 C C . TRP A 1 190 ? 1.166 6.555 11.212 1.00 92.00 190 TRP A C 1
ATOM 1474 O O . TRP A 1 190 ? 1.099 7.736 10.864 1.00 92.00 190 TRP A O 1
ATOM 1484 N N . PRO A 1 191 ? 0.266 5.651 10.780 1.00 93.06 191 PRO A N 1
ATOM 1485 C CA . PRO A 1 191 ? -0.783 6.022 9.838 1.00 93.06 191 PRO A CA 1
ATOM 1486 C C . PRO A 1 191 ? -1.798 6.989 10.463 1.00 93.06 191 PRO A C 1
ATOM 1488 O O . PRO A 1 191 ? -2.351 7.821 9.748 1.00 93.06 191 PRO A O 1
ATOM 1491 N N . LEU A 1 192 ? -2.001 6.952 11.789 1.00 93.62 192 LEU A N 1
ATOM 1492 C CA . LEU A 1 192 ? -2.781 7.972 12.496 1.00 93.62 192 LEU A CA 1
ATOM 1493 C C . LEU A 1 192 ? -2.130 9.353 12.362 1.00 93.62 192 LEU A C 1
ATOM 1495 O O . LEU A 1 192 ? -2.791 10.310 11.971 1.00 93.62 192 LEU A O 1
ATOM 1499 N N . ASN A 1 193 ? -0.832 9.457 12.652 1.00 93.75 193 ASN A N 1
ATOM 1500 C CA . ASN A 1 193 ? -0.097 10.715 12.535 1.00 93.75 193 ASN A CA 1
ATOM 1501 C C . ASN A 1 193 ? -0.092 11.224 11.090 1.00 93.75 193 ASN A C 1
ATOM 1503 O O . ASN A 1 193 ? -0.291 12.414 10.870 1.00 93.75 193 ASN A O 1
ATOM 1507 N N . MET A 1 194 ? 0.052 10.328 10.108 1.00 93.88 194 MET A N 1
ATOM 1508 C CA . MET A 1 194 ? -0.066 10.678 8.693 1.00 93.88 194 MET A CA 1
ATOM 1509 C C . MET A 1 194 ? -1.446 11.246 8.356 1.00 93.88 194 MET A C 1
ATOM 1511 O O . MET A 1 194 ? -1.529 12.280 7.705 1.00 93.88 194 MET A O 1
ATOM 1515 N N . ALA A 1 195 ? -2.520 10.603 8.819 1.00 91.94 195 ALA A N 1
ATOM 1516 C CA . ALA A 1 195 ? -3.887 11.060 8.579 1.00 91.94 195 ALA A CA 1
ATOM 1517 C C . ALA A 1 195 ? -4.182 12.428 9.222 1.00 91.94 195 ALA A C 1
ATOM 1519 O O . ALA A 1 195 ? -4.997 13.184 8.695 1.00 91.94 195 ALA A O 1
ATOM 1520 N N . LEU A 1 196 ? -3.524 12.747 10.342 1.00 90.81 196 LEU A N 1
ATOM 1521 C CA . LEU A 1 196 ? -3.634 14.043 11.019 1.00 90.81 196 LEU A CA 1
ATOM 1522 C C . LEU A 1 196 ? -2.772 15.129 10.357 1.00 90.81 196 LEU A C 1
ATOM 1524 O O . LEU A 1 196 ? -3.196 16.279 10.278 1.00 90.81 196 LEU A O 1
ATOM 1528 N N . GLN A 1 197 ? -1.566 14.779 9.904 1.00 93.44 197 GLN A N 1
ATOM 1529 C CA . GLN A 1 197 ? -0.620 15.715 9.293 1.00 93.44 197 GLN A CA 1
ATOM 1530 C C . GLN A 1 197 ? -0.976 16.044 7.836 1.00 93.44 197 GLN A C 1
ATOM 1532 O O . GLN A 1 197 ? -0.833 17.195 7.429 1.00 93.44 197 GLN A O 1
ATOM 1537 N N . TRP A 1 198 ? -1.460 15.054 7.082 1.00 92.44 198 TRP A N 1
ATOM 1538 C CA . TRP A 1 198 ? -1.860 15.165 5.675 1.00 92.44 198 TRP A CA 1
ATOM 1539 C C . TRP A 1 198 ? -3.323 14.735 5.497 1.00 92.44 198 TRP A C 1
ATOM 1541 O O . TRP A 1 198 ? -3.606 13.672 4.931 1.00 92.44 198 TRP A O 1
ATOM 1551 N N . PRO A 1 199 ? -4.286 15.528 6.003 1.00 89.50 199 PRO A N 1
ATOM 1552 C CA . PRO A 1 199 ? -5.707 15.183 5.974 1.00 89.50 199 PRO A CA 1
ATOM 1553 C C . PRO A 1 199 ? -6.285 15.061 4.557 1.00 89.50 199 PRO A C 1
ATOM 1555 O O . PRO A 1 199 ? -7.358 14.489 4.383 1.00 89.50 199 PRO A O 1
ATOM 1558 N N . GLU A 1 200 ? -5.608 15.580 3.540 1.00 89.56 200 GLU A N 1
ATOM 1559 C CA . GLU A 1 200 ? -5.953 15.436 2.127 1.00 89.56 200 GLU A CA 1
ATOM 1560 C C . GLU A 1 200 ? -5.540 14.086 1.517 1.00 89.56 200 GLU A C 1
ATOM 1562 O O . GLU A 1 200 ? -6.007 13.744 0.431 1.00 89.56 200 GLU A O 1
ATOM 1567 N N . ILE A 1 201 ? -4.681 13.311 2.189 1.00 92.25 201 ILE A N 1
ATOM 1568 C CA . ILE A 1 201 ? -4.264 11.977 1.744 1.00 92.25 201 ILE A CA 1
ATOM 1569 C C . ILE A 1 201 ? -5.232 10.948 2.330 1.00 92.25 201 ILE A C 1
ATOM 1571 O O . ILE A 1 201 ? -5.018 10.369 3.396 1.00 92.25 201 ILE A O 1
ATOM 1575 N N . GLU A 1 202 ? -6.327 10.702 1.612 1.00 93.44 202 GLU A N 1
ATOM 1576 C CA . GLU A 1 202 ? -7.374 9.772 2.051 1.00 93.44 202 GLU A CA 1
ATOM 1577 C C . GLU A 1 202 ? -6.857 8.347 2.279 1.00 93.44 202 GLU A C 1
ATOM 1579 O O . GLU A 1 202 ? -7.272 7.667 3.219 1.00 93.44 202 GLU A O 1
ATOM 1584 N N . THR A 1 203 ? -5.862 7.913 1.506 1.00 93.69 203 THR A N 1
ATOM 1585 C CA . THR A 1 203 ? -5.238 6.598 1.686 1.00 93.69 203 THR A CA 1
ATOM 1586 C C . THR A 1 203 ? -4.551 6.439 3.042 1.00 93.69 203 THR A C 1
ATOM 1588 O O . THR A 1 203 ? -4.579 5.340 3.590 1.00 93.69 203 THR A O 1
ATOM 1591 N N . ALA A 1 204 ? -4.026 7.507 3.653 1.00 93.62 204 ALA A N 1
ATOM 1592 C CA . ALA A 1 204 ? -3.451 7.441 4.999 1.00 93.62 204 ALA A CA 1
ATOM 1593 C C . ALA A 1 204 ? -4.522 7.111 6.055 1.00 93.62 204 ALA A C 1
ATOM 1595 O O . ALA A 1 204 ? -4.298 6.283 6.942 1.00 93.62 204 ALA A O 1
ATOM 1596 N N . LYS A 1 205 ? -5.726 7.683 5.911 1.00 94.25 205 LYS A N 1
ATOM 1597 C CA . LYS A 1 205 ? -6.886 7.382 6.767 1.00 94.25 205 LYS A CA 1
ATOM 1598 C C . LYS A 1 205 ? -7.323 5.932 6.587 1.00 94.25 205 LYS A C 1
ATOM 1600 O O . LYS A 1 205 ? -7.510 5.217 7.570 1.00 94.25 205 LYS A O 1
ATOM 1605 N N . LEU A 1 206 ? -7.422 5.474 5.337 1.00 94.19 206 LEU A N 1
ATOM 1606 C CA . LEU A 1 206 ? -7.754 4.083 5.022 1.00 94.19 206 LEU A CA 1
ATOM 1607 C C . LEU A 1 206 ? -6.719 3.109 5.606 1.00 94.19 206 LEU A C 1
ATOM 1609 O O . LEU A 1 206 ? -7.101 2.094 6.187 1.00 94.19 206 LEU A O 1
ATOM 1613 N N . MET A 1 207 ? -5.422 3.427 5.520 1.00 94.31 207 MET A N 1
ATOM 1614 C CA . MET A 1 207 ? -4.353 2.623 6.122 1.00 94.31 207 MET A CA 1
ATOM 1615 C C . MET A 1 207 ? -4.478 2.541 7.642 1.00 94.31 207 MET A C 1
ATOM 1617 O O . MET A 1 207 ? -4.309 1.454 8.191 1.00 94.31 207 MET A O 1
ATOM 1621 N N . TYR A 1 208 ? -4.801 3.648 8.316 1.00 95.38 208 TYR A N 1
ATOM 1622 C CA . TYR A 1 208 ? -5.003 3.655 9.764 1.00 95.38 208 TYR A CA 1
ATOM 1623 C C . TYR A 1 208 ? -6.176 2.762 10.178 1.00 95.38 208 TYR A C 1
ATOM 1625 O O . TYR A 1 208 ? -6.010 1.849 10.989 1.00 95.38 208 TYR A O 1
ATOM 1633 N N . LEU A 1 209 ? -7.352 2.977 9.579 1.00 94.94 209 LEU A N 1
ATOM 1634 C CA . LEU A 1 209 ? -8.561 2.226 9.926 1.00 94.94 209 LEU A CA 1
ATOM 1635 C C . LEU A 1 209 ? -8.425 0.739 9.568 1.00 94.94 209 LEU A C 1
ATOM 1637 O O . LEU A 1 209 ? -8.810 -0.128 10.352 1.00 94.94 209 LEU A O 1
ATOM 1641 N N . SER A 1 210 ? -7.813 0.431 8.420 1.00 93.25 210 SER A N 1
ATOM 1642 C CA . SER A 1 210 ? -7.482 -0.944 8.031 1.00 93.25 210 SER A CA 1
ATOM 1643 C C . SER A 1 210 ? -6.473 -1.582 8.987 1.00 93.25 210 SER A C 1
ATOM 1645 O O . SER A 1 210 ? -6.623 -2.753 9.329 1.00 93.25 210 SER A O 1
ATOM 1647 N N . GLY A 1 211 ? -5.464 -0.831 9.438 1.00 94.44 211 GLY A N 1
ATOM 1648 C CA . GLY A 1 211 ? -4.477 -1.289 10.415 1.00 94.44 211 GLY A CA 1
ATOM 1649 C C . GLY A 1 211 ? -5.119 -1.677 11.744 1.00 94.44 211 GLY A C 1
ATOM 1650 O O . GLY A 1 211 ? -4.825 -2.750 12.264 1.00 94.44 211 GLY A O 1
ATOM 1651 N N . LEU A 1 212 ? -6.056 -0.866 12.245 1.00 95.00 212 LEU A N 1
ATOM 1652 C CA . LEU A 1 212 ? -6.834 -1.192 13.444 1.00 95.00 212 LEU A CA 1
ATOM 1653 C C . LEU A 1 212 ? -7.701 -2.439 13.261 1.00 95.00 212 LEU A C 1
ATOM 1655 O O . LEU A 1 212 ? -7.737 -3.278 14.156 1.00 95.00 212 LEU A O 1
ATOM 1659 N N . GLY A 1 213 ? -8.369 -2.579 12.111 1.00 92.94 213 GLY A N 1
ATOM 1660 C CA . GLY A 1 213 ? -9.154 -3.776 11.796 1.00 92.94 213 GLY A CA 1
ATOM 1661 C C . GLY A 1 213 ? -8.300 -5.044 11.793 1.00 92.94 213 GLY A C 1
ATOM 1662 O O . GLY A 1 213 ? -8.618 -6.002 12.487 1.00 92.94 213 GLY A O 1
ATOM 1663 N N . LYS A 1 214 ? -7.149 -5.009 11.112 1.00 93.75 214 LYS A N 1
ATOM 1664 C CA . LYS A 1 214 ? -6.170 -6.111 11.117 1.00 93.75 214 LYS A CA 1
ATOM 1665 C C . LYS A 1 214 ? -5.691 -6.429 12.533 1.00 93.75 214 LYS A C 1
ATOM 1667 O O . LYS A 1 214 ? -5.645 -7.592 12.917 1.00 93.75 214 LYS A O 1
ATOM 1672 N N . ALA A 1 215 ? -5.367 -5.397 13.315 1.00 94.06 215 ALA A N 1
ATOM 1673 C CA . ALA A 1 215 ? -4.932 -5.551 14.699 1.00 94.06 215 ALA A CA 1
ATOM 1674 C C . ALA A 1 215 ? -5.998 -6.157 15.605 1.00 94.06 215 ALA A C 1
ATOM 1676 O O . ALA A 1 215 ? -5.677 -6.923 16.515 1.00 94.06 215 ALA A O 1
ATOM 1677 N N . PHE A 1 216 ? -7.264 -5.858 15.339 1.00 92.50 216 PHE A N 1
ATOM 1678 C CA . PHE A 1 216 ? -8.375 -6.515 16.000 1.00 92.50 216 PHE A CA 1
ATOM 1679 C C . PHE A 1 216 ? -8.468 -8.001 15.620 1.00 92.50 216 PHE A C 1
ATOM 1681 O O . PHE A 1 216 ? -8.585 -8.833 16.522 1.00 92.50 216 PHE A O 1
ATOM 1688 N N . ASP A 1 217 ? -8.335 -8.348 14.335 1.00 90.00 217 ASP A N 1
ATOM 1689 C CA . ASP A 1 217 ? -8.456 -9.732 13.849 1.00 90.00 217 ASP A CA 1
ATOM 1690 C C . ASP A 1 217 ? -7.433 -10.676 14.506 1.00 90.00 217 ASP A C 1
ATOM 1692 O O . ASP A 1 217 ? -7.802 -11.741 15.008 1.00 90.00 217 ASP A O 1
ATOM 1696 N N . TYR A 1 218 ? -6.164 -10.259 14.625 1.00 90.69 218 TYR A N 1
ATOM 1697 C CA . TYR A 1 218 ? -5.141 -11.042 15.339 1.00 90.69 218 TYR A CA 1
ATOM 1698 C C . TYR A 1 218 ? -5.134 -10.823 16.869 1.00 90.69 218 TYR A C 1
ATOM 1700 O O . TYR A 1 218 ? -4.196 -11.229 17.564 1.00 90.69 218 TYR A O 1
ATOM 1708 N N . LYS A 1 219 ? -6.198 -10.222 17.425 1.00 90.56 219 LYS A N 1
ATOM 1709 C CA . LYS A 1 219 ? -6.438 -10.035 18.870 1.00 90.56 219 LYS A CA 1
ATOM 1710 C C . LYS A 1 219 ? -5.333 -9.238 19.555 1.00 90.56 219 LYS A C 1
ATOM 1712 O O . LYS A 1 219 ? -4.737 -9.658 20.554 1.00 90.56 219 LYS A O 1
ATOM 1717 N N . SER A 1 220 ? -5.014 -8.077 19.000 1.00 91.69 220 SER A N 1
ATOM 1718 C CA . SER A 1 220 ? -4.071 -7.183 19.643 1.00 91.69 220 SER A CA 1
ATOM 1719 C C . SER A 1 220 ? -4.635 -6.502 20.881 1.00 91.69 220 SER A C 1
ATOM 1721 O O . SER A 1 220 ? -5.752 -5.993 20.889 1.00 91.69 220 SER A O 1
ATOM 1723 N N . GLU A 1 221 ? -3.807 -6.429 21.919 1.00 89.69 221 GLU A N 1
ATOM 1724 C CA . GLU A 1 221 ? -4.099 -5.686 23.142 1.00 89.69 221 GLU A CA 1
ATOM 1725 C C . GLU A 1 221 ? -3.931 -4.173 22.928 1.00 89.69 221 GLU A C 1
ATOM 1727 O O . GLU A 1 221 ? -4.549 -3.380 23.637 1.00 89.69 221 GLU A O 1
ATOM 1732 N N . THR A 1 222 ? -3.148 -3.755 21.923 1.00 89.81 222 THR A N 1
ATOM 1733 C CA . THR A 1 222 ? -2.876 -2.335 21.650 1.00 89.81 222 THR A CA 1
ATOM 1734 C C . THR A 1 222 ? -4.089 -1.615 21.071 1.00 89.81 222 THR A C 1
ATOM 1736 O O . THR A 1 222 ? -4.230 -0.413 21.269 1.00 89.81 222 THR A O 1
ATOM 1739 N N . VAL A 1 223 ? -5.015 -2.331 20.418 1.00 91.81 223 VAL A N 1
ATOM 1740 C CA . VAL A 1 223 ? -6.226 -1.755 19.804 1.00 91.81 223 VAL A CA 1
ATOM 1741 C C . VAL A 1 223 ? -7.008 -0.914 20.812 1.00 91.81 223 VAL A C 1
ATOM 1743 O O . VAL A 1 223 ? -7.406 0.208 20.502 1.00 91.81 223 VAL A O 1
ATOM 1746 N N . ALA A 1 224 ? -7.167 -1.404 22.046 1.00 91.25 224 ALA A N 1
ATOM 1747 C CA . ALA A 1 224 ? -7.902 -0.696 23.091 1.00 91.25 224 ALA A CA 1
ATOM 1748 C C . ALA A 1 224 ? -7.293 0.679 23.432 1.00 91.25 224 ALA A C 1
ATOM 1750 O O . ALA A 1 224 ? -8.037 1.621 23.715 1.00 91.25 224 ALA A O 1
ATOM 1751 N N . GLU A 1 225 ? -5.966 0.821 23.344 1.00 93.44 225 GLU A N 1
ATOM 1752 C CA . GLU A 1 225 ? -5.245 2.078 23.598 1.00 93.44 225 GLU A CA 1
ATOM 1753 C C . GLU A 1 225 ? -5.640 3.170 22.584 1.00 93.44 225 GLU A C 1
ATOM 1755 O O . GLU A 1 225 ? -5.657 4.361 22.903 1.00 93.44 225 GLU A O 1
ATOM 1760 N N . HIS A 1 226 ? -6.040 2.771 21.372 1.00 93.12 226 HIS A N 1
ATOM 1761 C CA . HIS A 1 226 ? -6.402 3.681 20.287 1.00 93.12 226 HIS A CA 1
ATOM 1762 C C . HIS A 1 226 ? -7.876 4.106 20.290 1.00 93.12 226 HIS A C 1
ATOM 1764 O O . HIS A 1 226 ? -8.249 4.950 19.471 1.00 93.12 226 HIS A O 1
ATOM 1770 N N . LYS A 1 227 ? -8.726 3.582 21.189 1.00 94.31 227 LYS A N 1
ATOM 1771 C CA . LYS A 1 227 ? -10.187 3.793 21.139 1.00 94.31 227 LYS A CA 1
ATOM 1772 C C . LYS A 1 227 ? -10.585 5.265 21.076 1.00 94.31 227 LYS A C 1
ATOM 1774 O O . LYS A 1 227 ? -11.264 5.678 20.140 1.00 94.31 227 LYS A O 1
ATOM 1779 N N . GLN A 1 228 ? -10.135 6.073 22.035 1.00 93.81 228 GLN A N 1
ATOM 1780 C CA . GLN A 1 228 ? -10.536 7.481 22.115 1.00 93.81 228 GLN A CA 1
ATOM 1781 C C . GLN A 1 228 ? -10.110 8.278 20.872 1.00 93.81 228 GLN A C 1
ATOM 1783 O O . GLN A 1 228 ? -10.929 8.985 20.289 1.00 93.81 228 GLN A O 1
ATOM 1788 N N . ARG A 1 229 ? -8.849 8.133 20.440 1.00 92.38 229 ARG A N 1
ATOM 1789 C CA . ARG A 1 229 ? -8.324 8.847 19.263 1.00 92.38 229 ARG A CA 1
ATOM 1790 C C . ARG A 1 229 ? -9.013 8.397 17.976 1.00 92.38 229 ARG A C 1
ATOM 1792 O O . ARG A 1 229 ? -9.334 9.225 17.136 1.00 92.38 229 ARG A O 1
ATOM 1799 N N . SER A 1 230 ? -9.302 7.106 17.847 1.00 94.00 230 SER A N 1
ATOM 1800 C CA . SER A 1 230 ? -9.997 6.557 16.679 1.00 94.00 230 SER A CA 1
ATOM 1801 C C . SER A 1 230 ? -11.418 7.092 16.551 1.00 94.00 230 SER A C 1
ATOM 1803 O O . SER A 1 230 ? -11.827 7.463 15.459 1.00 94.00 230 SER A O 1
ATOM 1805 N N . LEU A 1 231 ? -12.163 7.179 17.658 1.00 94.56 231 LEU A N 1
ATOM 1806 C CA . LEU A 1 231 ? -13.516 7.743 17.645 1.00 94.56 231 LEU A CA 1
ATOM 1807 C C . LEU A 1 231 ? -13.513 9.237 17.304 1.00 94.56 231 LEU A C 1
ATOM 1809 O O . LEU A 1 231 ? -14.404 9.701 16.595 1.00 94.56 231 LEU A O 1
ATOM 1813 N N . GLN A 1 232 ? -12.497 9.976 17.759 1.00 92.31 232 GLN A N 1
ATOM 1814 C CA . GLN A 1 232 ? -12.310 11.364 17.347 1.00 92.31 232 GLN A CA 1
ATOM 1815 C C . GLN A 1 232 ? -12.071 11.463 15.834 1.00 92.31 232 GLN A C 1
ATOM 1817 O O . GLN A 1 232 ? -12.775 12.220 15.169 1.00 92.31 232 GLN A O 1
ATOM 1822 N N . VAL A 1 233 ? -11.151 10.656 15.290 1.00 92.50 233 VAL A N 1
ATOM 1823 C CA . VAL A 1 233 ? -10.892 10.602 13.843 1.00 92.50 233 VAL A CA 1
ATOM 1824 C C . VAL A 1 233 ? -12.178 10.288 13.084 1.00 92.50 233 VAL A C 1
ATOM 1826 O O . VAL A 1 233 ? -12.521 11.024 12.171 1.00 92.50 233 VAL A O 1
ATOM 1829 N N . LEU A 1 234 ? -12.947 9.268 13.480 1.00 93.62 234 LEU A N 1
ATOM 1830 C CA . LEU A 1 234 ? -14.211 8.936 12.809 1.00 93.62 234 LEU A CA 1
ATOM 1831 C C . LEU A 1 234 ? -15.195 10.113 12.778 1.00 93.62 234 LEU A C 1
ATOM 1833 O O . LEU A 1 234 ? -15.783 10.378 11.731 1.00 93.62 234 LEU A O 1
ATOM 1837 N N . SER A 1 235 ? -15.334 10.851 13.884 1.00 92.81 235 SER A N 1
ATOM 1838 C CA . SER A 1 235 ? -16.189 12.044 13.919 1.00 92.81 235 SER A CA 1
ATOM 1839 C C . SER A 1 235 ? -15.701 13.139 12.967 1.00 92.81 235 SER A C 1
ATOM 1841 O O . SER A 1 235 ? -16.516 13.829 12.354 1.00 92.81 235 SER A O 1
ATOM 1843 N N . GLU A 1 236 ? -14.388 13.319 12.837 1.00 92.12 236 GLU A N 1
ATOM 1844 C CA . GLU A 1 236 ? -13.793 14.274 11.898 1.00 92.12 236 GLU A CA 1
ATOM 1845 C C . GLU A 1 236 ? -14.002 13.833 10.441 1.00 92.12 236 GLU A C 1
ATOM 1847 O O . GLU A 1 236 ? -14.357 14.662 9.603 1.00 92.12 236 GLU A O 1
ATOM 1852 N N . LEU A 1 237 ? -13.868 12.534 10.147 1.00 92.88 237 LEU A N 1
ATOM 1853 C CA . LEU A 1 237 ? -14.120 11.967 8.818 1.00 92.88 237 LEU A CA 1
ATOM 1854 C C . LEU A 1 237 ? -15.571 12.157 8.378 1.00 92.88 237 LEU A C 1
ATOM 1856 O O . LEU A 1 237 ? -15.813 12.552 7.239 1.00 92.88 237 LEU A O 1
ATOM 1860 N N . GLU A 1 238 ? -16.523 11.906 9.275 1.00 92.19 238 GLU A N 1
ATOM 1861 C CA . GLU A 1 238 ? -17.948 12.105 9.010 1.00 92.19 238 GLU A CA 1
ATOM 1862 C C . GLU A 1 238 ? -18.256 13.580 8.721 1.00 92.19 238 GLU A C 1
ATOM 1864 O O . GLU A 1 238 ? -18.859 13.902 7.700 1.00 92.19 238 GLU A O 1
ATOM 1869 N N . ARG A 1 239 ? -17.754 14.503 9.555 1.00 92.06 239 ARG A N 1
ATOM 1870 C CA . ARG A 1 239 ? -17.928 15.954 9.344 1.00 92.06 239 ARG A CA 1
ATOM 1871 C C . ARG A 1 239 ? -17.318 16.443 8.033 1.00 92.06 239 ARG A C 1
ATOM 1873 O O . ARG A 1 239 ? -17.840 17.381 7.434 1.00 92.06 239 ARG A O 1
ATOM 1880 N N . ALA A 1 240 ? -16.215 15.835 7.607 1.00 90.12 240 ALA A N 1
ATOM 1881 C CA . ALA A 1 240 ? -15.535 16.162 6.360 1.00 90.12 240 ALA A CA 1
ATOM 1882 C C . ALA A 1 240 ? -16.148 15.473 5.127 1.00 90.12 240 ALA A C 1
ATOM 1884 O O . ALA A 1 240 ? -15.658 15.698 4.022 1.00 90.12 240 ALA A O 1
ATOM 1885 N N . ASN A 1 241 ? -17.185 14.638 5.288 1.00 89.94 241 ASN A N 1
ATOM 1886 C CA . ASN A 1 241 ? -17.711 13.758 4.237 1.00 89.94 241 ASN A CA 1
ATOM 1887 C C . ASN A 1 241 ? -16.613 12.904 3.569 1.00 89.94 241 ASN A C 1
ATOM 1889 O O . ASN A 1 241 ? -16.643 12.658 2.362 1.00 89.94 241 ASN A O 1
ATOM 1893 N N . SER A 1 242 ? -15.616 12.466 4.344 1.00 91.69 242 SER A N 1
ATOM 1894 C CA . SER A 1 242 ? -14.532 11.624 3.836 1.00 91.69 242 SER A CA 1
ATOM 1895 C C . SER A 1 242 ? -15.070 10.236 3.465 1.00 91.69 242 SER A C 1
ATOM 1897 O O . SER A 1 242 ? -15.806 9.637 4.260 1.00 91.69 242 SER A O 1
ATOM 1899 N N . PRO A 1 243 ? -14.661 9.655 2.320 1.00 90.62 243 PRO A N 1
ATOM 1900 C CA . PRO A 1 243 ? -15.001 8.277 1.966 1.00 90.62 243 PRO A CA 1
ATOM 1901 C C . PRO A 1 243 ? -14.565 7.252 3.020 1.00 90.62 243 PRO A C 1
ATOM 1903 O O . PRO A 1 243 ? -15.241 6.240 3.208 1.00 90.62 243 PRO A O 1
ATOM 1906 N N . ALA A 1 244 ? -13.481 7.526 3.757 1.00 92.81 244 ALA A N 1
ATOM 1907 C CA . ALA A 1 244 ? -12.989 6.656 4.821 1.00 92.81 244 ALA A CA 1
ATOM 1908 C C . ALA A 1 244 ? -13.973 6.524 6.000 1.00 92.81 244 ALA A C 1
ATOM 1910 O O . ALA A 1 244 ? -13.909 5.534 6.730 1.00 92.81 244 ALA A O 1
ATOM 1911 N N . SER A 1 245 ? -14.933 7.449 6.160 1.00 92.75 245 SER A N 1
ATOM 1912 C CA . SER A 1 245 ? -16.005 7.332 7.166 1.00 92.75 245 SER A CA 1
ATOM 1913 C C . SER A 1 245 ? -16.855 6.065 6.988 1.00 92.75 245 SER A C 1
ATOM 1915 O O . SER A 1 245 ? -17.333 5.506 7.974 1.00 92.75 245 SER A O 1
ATOM 1917 N N . ARG A 1 246 ? -16.954 5.525 5.760 1.00 91.50 246 ARG A N 1
ATOM 1918 C CA . ARG A 1 246 ? -17.658 4.261 5.464 1.00 91.50 246 ARG A CA 1
ATOM 1919 C C . ARG A 1 246 ? -17.058 3.048 6.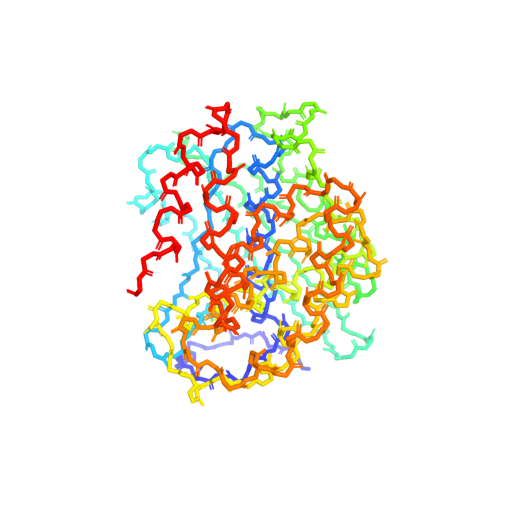185 1.00 91.50 246 ARG A C 1
ATOM 1921 O O . ARG A 1 246 ? -17.732 2.023 6.282 1.00 91.50 246 ARG A O 1
ATOM 1928 N N . LEU A 1 247 ? -15.824 3.156 6.690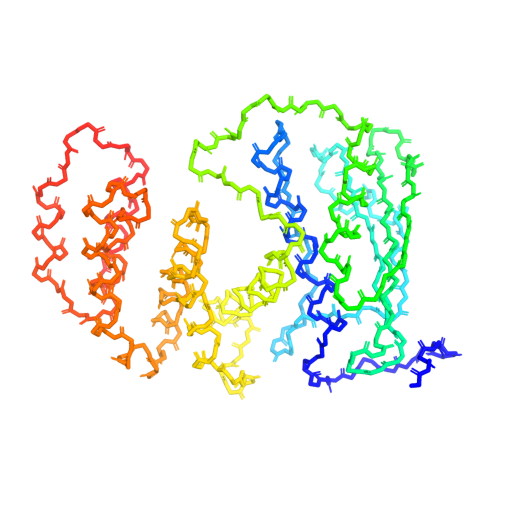 1.00 93.00 247 LEU A N 1
ATOM 1929 C CA . LEU A 1 247 ? -15.145 2.116 7.469 1.00 93.00 247 LEU A CA 1
ATOM 1930 C C . LEU A 1 247 ? -15.451 2.168 8.975 1.00 93.00 247 LEU A C 1
ATOM 1932 O O . LEU A 1 247 ? -15.000 1.283 9.701 1.00 93.00 247 LEU A O 1
ATOM 1936 N N . ALA A 1 248 ? -16.231 3.141 9.462 1.00 93.94 248 ALA A N 1
ATOM 1937 C CA . ALA A 1 248 ? -16.617 3.230 10.875 1.00 93.94 248 ALA A CA 1
ATOM 1938 C C . ALA A 1 248 ? -17.177 1.914 11.469 1.00 93.94 248 ALA A C 1
ATOM 1940 O O . ALA A 1 248 ? -16.751 1.557 12.572 1.00 93.94 248 ALA A O 1
ATOM 1941 N N . PRO A 1 249 ? -18.007 1.120 10.751 1.00 94.31 249 PRO A N 1
ATOM 1942 C CA . PRO A 1 249 ? -18.479 -0.183 11.227 1.00 94.31 249 PRO A CA 1
ATOM 1943 C C . PRO A 1 249 ? -17.372 -1.148 11.671 1.00 94.31 249 PRO A C 1
ATOM 1945 O O . PRO A 1 249 ? -17.520 -1.838 12.680 1.00 94.31 249 PRO A O 1
ATOM 1948 N N . LEU A 1 250 ? -16.236 -1.166 10.962 1.00 92.12 250 LEU A N 1
ATOM 1949 C CA . LEU A 1 250 ? -15.086 -2.010 11.302 1.00 92.12 250 LEU A CA 1
ATOM 1950 C C . LEU A 1 250 ? -14.486 -1.615 12.658 1.00 92.12 250 LEU A C 1
ATOM 1952 O O . LEU A 1 250 ? -14.114 -2.464 13.464 1.00 92.12 250 LEU A O 1
ATOM 1956 N N . ILE A 1 251 ? -14.429 -0.313 12.921 1.00 93.56 251 ILE A N 1
ATOM 1957 C CA . ILE A 1 25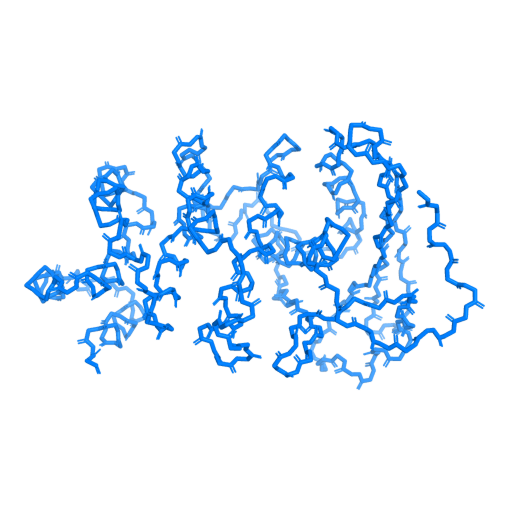1 ? -13.867 0.244 14.149 1.00 93.56 251 ILE A CA 1
ATOM 1958 C C . ILE A 1 251 ? -14.809 0.036 15.332 1.00 93.56 251 ILE A C 1
ATOM 1960 O O . ILE A 1 251 ? -14.366 -0.346 16.415 1.00 93.56 251 ILE A O 1
ATOM 1964 N N . TRP A 1 252 ? -16.113 0.235 15.134 1.00 94.62 252 TRP A N 1
ATOM 1965 C CA . TRP A 1 252 ? -17.106 -0.049 16.168 1.00 94.62 252 TRP A CA 1
ATOM 1966 C C . TRP A 1 252 ? -17.097 -1.523 16.560 1.00 94.62 252 TRP A C 1
ATOM 1968 O O . TRP A 1 252 ? -17.071 -1.824 17.755 1.00 94.62 252 TRP A O 1
ATOM 1978 N N . LYS A 1 253 ? -17.005 -2.436 15.580 1.00 91.44 253 LYS A N 1
ATOM 1979 C CA . LYS A 1 253 ? -16.781 -3.863 15.848 1.00 91.44 253 LYS A CA 1
ATOM 1980 C C . LYS A 1 253 ? -15.534 -4.063 16.710 1.00 91.44 253 LYS A C 1
ATOM 1982 O O . LYS A 1 253 ? -15.626 -4.680 17.771 1.00 91.44 253 LYS A O 1
ATOM 1987 N N . GLY A 1 254 ? -14.409 -3.475 16.297 1.00 89.88 254 GLY A N 1
ATOM 1988 C CA . GLY A 1 254 ? -13.131 -3.592 16.998 1.00 89.88 254 GLY A CA 1
ATOM 1989 C C . GLY A 1 254 ? -13.159 -3.124 18.459 1.00 89.88 254 GLY A C 1
ATOM 1990 O O . GLY A 1 254 ? -12.451 -3.668 19.304 1.00 89.88 254 GLY A O 1
ATOM 1991 N N . PHE A 1 255 ? -14.015 -2.152 18.786 1.00 93.25 255 PHE A N 1
ATOM 1992 C CA . PHE A 1 255 ? -14.160 -1.598 20.138 1.00 93.25 255 PHE A CA 1
ATOM 1993 C C . PHE A 1 255 ? -15.377 -2.098 20.924 1.00 93.25 255 PHE A C 1
ATOM 1995 O O . PHE A 1 255 ? -15.668 -1.541 21.993 1.00 93.25 255 PHE A O 1
ATOM 2002 N N . GLY A 1 256 ? -16.085 -3.112 20.415 1.00 91.38 256 GLY A N 1
ATOM 2003 C CA . GLY A 1 256 ? -17.264 -3.694 21.063 1.00 91.38 256 GLY A CA 1
ATOM 2004 C C . GLY A 1 256 ? -18.493 -2.775 21.087 1.00 91.38 256 GLY A C 1
ATOM 2005 O O . GLY A 1 256 ? -19.348 -2.920 21.957 1.00 91.38 256 GLY A O 1
ATOM 2006 N N . MET A 1 257 ? -18.584 -1.823 20.160 1.00 94.25 257 MET A N 1
ATOM 2007 C CA . MET A 1 257 ? -19.660 -0.828 20.038 1.00 94.25 257 MET A CA 1
ATOM 2008 C C . MET A 1 257 ? -20.826 -1.388 19.210 1.00 94.25 257 MET A C 1
ATOM 2010 O O . MET A 1 257 ? -21.084 -0.987 18.077 1.00 94.25 257 MET A O 1
ATOM 2014 N N . GLN A 1 258 ? -21.482 -2.414 19.762 1.00 93.38 258 GLN A N 1
ATOM 2015 C CA . GLN A 1 258 ? -22.526 -3.169 19.060 1.00 93.38 258 GLN A CA 1
ATOM 2016 C C . GLN A 1 258 ? -23.794 -2.349 18.813 1.00 93.38 258 GLN A C 1
ATOM 2018 O O . GLN A 1 258 ? -24.437 -2.541 17.786 1.00 93.38 258 GLN A O 1
ATOM 2023 N N . ALA A 1 259 ? -24.153 -1.441 19.724 1.00 94.00 259 ALA A N 1
ATOM 2024 C CA . ALA A 1 259 ? -25.332 -0.594 19.553 1.00 94.00 259 ALA A CA 1
ATOM 2025 C C . ALA A 1 259 ? -25.161 0.320 18.333 1.00 94.00 259 ALA A C 1
ATOM 2027 O O . ALA A 1 259 ? -25.999 0.319 17.440 1.00 94.00 259 ALA A O 1
ATOM 2028 N N . GLU A 1 260 ? -24.013 0.988 18.238 1.00 94.56 260 GLU A N 1
ATOM 2029 C CA . GLU A 1 260 ? -23.658 1.878 17.136 1.00 94.56 260 GLU A CA 1
ATOM 2030 C C . GLU A 1 260 ? -23.615 1.136 15.794 1.00 94.56 260 GLU A C 1
ATOM 2032 O O . GLU A 1 260 ? -24.097 1.644 14.782 1.00 94.56 260 GLU A O 1
ATOM 2037 N N . LEU A 1 261 ? -23.094 -0.095 15.786 1.00 93.75 261 LEU A N 1
ATOM 2038 C CA . LEU A 1 261 ? -23.059 -0.937 14.592 1.00 93.75 261 LEU A CA 1
ATOM 2039 C C . LEU A 1 261 ? -24.464 -1.339 14.114 1.00 93.75 261 LEU A C 1
ATOM 2041 O O . LEU A 1 261 ? -24.745 -1.262 12.916 1.00 93.75 261 LEU A O 1
ATOM 2045 N N . GLN A 1 262 ? -25.350 -1.752 15.028 1.00 92.56 262 GLN A N 1
ATOM 2046 C CA . GLN A 1 262 ? -26.729 -2.110 14.675 1.00 92.56 262 GLN A CA 1
ATOM 2047 C C . GLN A 1 262 ? -27.538 -0.886 14.240 1.00 92.56 262 GLN A C 1
ATOM 2049 O O . GLN A 1 262 ? -28.265 -0.964 13.249 1.00 92.56 262 GLN A O 1
ATOM 2054 N N . ASP A 1 263 ? -27.367 0.246 14.923 1.00 93.62 263 ASP A N 1
ATOM 2055 C CA . ASP A 1 263 ? -28.022 1.503 14.567 1.00 93.62 263 ASP A CA 1
ATOM 2056 C C . ASP A 1 263 ? -27.591 1.964 13.171 1.00 93.62 263 ASP A C 1
ATOM 2058 O O . ASP A 1 263 ? -28.436 2.319 12.348 1.00 93.62 263 ASP A O 1
ATOM 2062 N N . TYR A 1 264 ? -26.296 1.904 12.848 1.00 92.75 264 TYR A N 1
ATOM 2063 C CA . TYR A 1 264 ? -25.810 2.260 11.515 1.00 92.75 264 TYR A CA 1
ATOM 2064 C C . TYR A 1 264 ? -26.365 1.333 10.432 1.00 92.75 264 TYR A C 1
ATOM 2066 O O . TYR A 1 264 ? -26.835 1.796 9.394 1.00 92.75 264 TYR A O 1
ATOM 2074 N N . ARG A 1 265 ? -26.368 0.021 10.686 1.00 90.81 265 ARG A N 1
ATOM 2075 C CA . ARG A 1 265 ? -26.920 -0.976 9.764 1.00 90.81 265 ARG A CA 1
ATOM 2076 C C . ARG A 1 265 ? -28.410 -0.759 9.502 1.00 90.81 265 ARG A C 1
ATOM 2078 O O . ARG A 1 265 ? -28.841 -0.871 8.360 1.00 90.81 265 ARG A O 1
ATOM 2085 N N . ALA A 1 266 ? -29.187 -0.425 10.531 1.00 89.81 266 ALA A N 1
ATOM 2086 C CA . ALA A 1 266 ? -30.615 -0.145 10.395 1.00 89.81 266 ALA A CA 1
ATOM 2087 C C . ALA A 1 266 ? -30.909 1.136 9.592 1.00 89.81 266 ALA A C 1
ATOM 2089 O O . ALA A 1 266 ? -31.989 1.253 9.015 1.00 89.81 266 ALA A O 1
ATOM 2090 N N . ASN A 1 267 ? -29.961 2.078 9.545 1.00 90.44 267 ASN A N 1
ATOM 2091 C CA . ASN A 1 267 ? -30.123 3.387 8.909 1.00 90.44 267 ASN A CA 1
ATOM 2092 C C . ASN A 1 267 ? -29.308 3.558 7.614 1.00 90.44 267 ASN A C 1
ATOM 2094 O O . ASN A 1 267 ? -29.258 4.664 7.070 1.00 90.44 267 ASN A O 1
ATOM 2098 N N . VAL A 1 268 ? -28.660 2.501 7.108 1.00 88.62 268 VAL A N 1
ATOM 2099 C CA . VAL A 1 268 ? -27.919 2.574 5.843 1.00 88.62 268 VAL A CA 1
ATOM 2100 C C . VAL A 1 268 ? -28.873 2.934 4.699 1.00 88.62 268 VAL A C 1
ATOM 2102 O O . VAL A 1 268 ? -29.996 2.434 4.626 1.00 88.62 268 VAL A O 1
ATOM 2105 N N . SER A 1 269 ? -28.438 3.833 3.812 1.00 85.31 269 SER A N 1
ATOM 2106 C CA . SER A 1 269 ? -29.262 4.277 2.681 1.00 85.31 269 SER A CA 1
ATOM 2107 C C . SER A 1 269 ? -29.687 3.096 1.804 1.00 85.31 269 SER A C 1
ATOM 2109 O O . SER A 1 269 ? -28.878 2.217 1.508 1.00 85.31 269 SER A O 1
ATOM 2111 N N . LEU A 1 270 ? -30.933 3.122 1.319 1.00 75.19 270 LEU A N 1
ATOM 2112 C CA . LEU A 1 270 ? -31.440 2.151 0.341 1.00 75.19 270 LEU A CA 1
ATOM 2113 C C . LEU A 1 270 ? -30.694 2.223 -1.001 1.00 75.19 270 LEU A C 1
ATOM 2115 O O . LEU A 1 270 ? -30.663 1.235 -1.728 1.00 75.19 270 LEU A O 1
ATOM 2119 N N . ASP A 1 271 ? -30.063 3.362 -1.296 1.00 83.69 271 ASP A N 1
ATOM 2120 C CA . ASP A 1 271 ? -29.254 3.576 -2.501 1.00 83.69 271 ASP A CA 1
ATOM 2121 C C . ASP A 1 271 ? -27.782 3.161 -2.311 1.00 83.69 271 ASP A C 1
ATOM 2123 O O . ASP A 1 271 ? -26.942 3.416 -3.176 1.00 83.69 271 ASP A O 1
ATOM 2127 N N . ALA A 1 272 ? -27.428 2.560 -1.168 1.00 86.88 272 ALA A N 1
ATOM 2128 C CA . ALA A 1 272 ? -26.068 2.100 -0.927 1.00 86.88 272 ALA A CA 1
ATOM 2129 C C . ALA A 1 272 ? -25.670 0.983 -1.903 1.00 86.88 272 ALA A C 1
ATOM 2131 O O . ALA A 1 272 ? -26.462 0.115 -2.270 1.00 86.88 272 ALA A O 1
ATOM 2132 N N . GLU A 1 273 ? -24.398 0.985 -2.300 1.00 91.25 273 GLU A N 1
ATOM 2133 C CA . GLU A 1 273 ? -23.856 -0.006 -3.226 1.00 91.25 273 GLU A CA 1
ATOM 2134 C C . GLU A 1 273 ? -24.045 -1.435 -2.682 1.00 91.25 273 GLU A C 1
ATOM 2136 O O . GLU A 1 273 ? -23.680 -1.696 -1.529 1.00 91.25 273 GLU A O 1
ATOM 2141 N N . PRO A 1 274 ? -24.518 -2.398 -3.498 1.00 92.88 274 PRO A N 1
ATOM 2142 C CA . PRO A 1 274 ? -24.739 -3.772 -3.043 1.00 92.88 274 PRO A CA 1
ATOM 2143 C C . PRO A 1 274 ? -23.501 -4.414 -2.403 1.00 92.88 274 PRO A C 1
ATOM 2145 O O . PRO A 1 274 ? -23.609 -5.082 -1.377 1.00 92.88 274 PRO A O 1
ATOM 2148 N N . ALA A 1 275 ? -22.313 -4.150 -2.959 1.00 92.38 275 ALA A N 1
ATOM 2149 C CA . ALA A 1 275 ? -21.045 -4.647 -2.423 1.00 92.38 275 ALA A CA 1
ATOM 2150 C C . ALA A 1 275 ? -20.737 -4.099 -1.017 1.00 92.38 275 ALA A C 1
ATOM 2152 O O . ALA A 1 275 ? -20.153 -4.796 -0.188 1.00 92.38 275 ALA A O 1
ATOM 2153 N N . TYR A 1 276 ? -21.146 -2.860 -0.731 1.00 92.25 276 TYR A N 1
ATOM 2154 C CA . TYR A 1 276 ? -20.980 -2.257 0.587 1.00 92.25 276 TYR A CA 1
ATOM 2155 C C . TYR A 1 276 ? -21.940 -2.852 1.611 1.00 92.25 276 TYR A C 1
ATOM 2157 O O . TYR A 1 276 ? -21.524 -3.136 2.730 1.00 92.25 276 TYR A O 1
ATOM 2165 N N . ILE A 1 277 ? -23.195 -3.089 1.221 1.00 92.25 277 ILE A N 1
ATOM 2166 C CA . ILE A 1 277 ? -24.178 -3.759 2.079 1.00 92.25 277 ILE A CA 1
ATOM 2167 C C . ILE A 1 277 ? -23.681 -5.167 2.426 1.00 92.25 277 ILE A C 1
ATOM 2169 O O . ILE A 1 277 ? -23.641 -5.531 3.597 1.00 92.25 277 ILE A O 1
ATOM 2173 N N . GLU A 1 278 ? -23.218 -5.934 1.436 1.00 93.00 278 GLU A N 1
ATOM 2174 C CA . GLU A 1 278 ? -22.661 -7.272 1.667 1.00 93.00 278 GLU A CA 1
ATOM 2175 C C . GLU A 1 278 ? -21.444 -7.234 2.605 1.00 93.00 278 GLU A C 1
ATOM 2177 O O . GLU A 1 278 ? -21.321 -8.050 3.521 1.00 93.00 278 GLU A O 1
ATOM 2182 N N . TRP A 1 279 ? -20.549 -6.262 2.417 1.00 93.12 279 TRP A N 1
ATOM 2183 C CA . TRP A 1 279 ? -19.427 -6.052 3.326 1.00 93.12 279 TRP A CA 1
ATOM 2184 C C . TRP A 1 279 ? -19.890 -5.712 4.752 1.00 93.12 279 TRP A C 1
ATOM 2186 O O . TRP A 1 279 ? -19.384 -6.310 5.702 1.00 93.12 279 TRP A O 1
ATOM 2196 N N . LEU A 1 280 ? -20.867 -4.815 4.913 1.00 93.19 280 LEU A N 1
ATOM 2197 C CA . LEU A 1 280 ? -21.400 -4.402 6.213 1.00 93.19 280 LEU A CA 1
ATOM 2198 C C . LEU A 1 280 ? -22.046 -5.575 6.958 1.00 93.19 280 LEU A C 1
ATOM 2200 O O . LEU A 1 280 ? -21.862 -5.715 8.169 1.00 93.19 280 LEU A O 1
ATOM 2204 N N . GLU A 1 281 ? -22.748 -6.449 6.238 1.00 91.38 281 GLU A N 1
ATOM 2205 C CA . GLU A 1 281 ? -23.302 -7.689 6.779 1.00 91.38 281 GLU A CA 1
ATOM 2206 C C . GLU A 1 281 ? -22.202 -8.610 7.318 1.00 91.38 281 GLU A C 1
ATOM 2208 O O . GLU A 1 281 ? -22.297 -9.071 8.455 1.00 91.38 281 GLU A O 1
ATOM 2213 N N . ARG A 1 282 ? -21.112 -8.818 6.564 1.00 90.81 282 ARG A N 1
ATOM 2214 C CA . ARG A 1 282 ? -19.963 -9.615 7.035 1.00 90.81 282 ARG A CA 1
ATOM 2215 C C . ARG A 1 282 ? -19.283 -8.991 8.254 1.00 90.81 282 ARG A C 1
ATOM 2217 O O . ARG A 1 282 ? -18.914 -9.703 9.182 1.00 90.81 282 ARG A O 1
ATOM 2224 N N . VAL A 1 283 ? -19.131 -7.666 8.285 1.00 89.50 283 VAL A N 1
ATOM 2225 C CA . VAL A 1 283 ? -18.573 -6.963 9.455 1.00 89.50 283 VAL A CA 1
ATOM 2226 C C . VAL A 1 283 ? -19.481 -7.141 10.672 1.00 89.50 283 VAL A C 1
ATOM 2228 O O . VAL A 1 283 ? -18.983 -7.379 11.768 1.00 89.50 283 VAL A O 1
ATOM 2231 N N . SER A 1 284 ? -20.797 -7.103 10.482 1.00 86.44 284 SER A N 1
ATOM 2232 C CA . SER A 1 284 ? -21.784 -7.214 11.562 1.00 86.44 284 SER A CA 1
ATOM 2233 C C . SER A 1 284 ? -21.972 -8.636 12.101 1.00 86.44 284 SER A C 1
ATOM 2235 O O . SER A 1 284 ? -22.590 -8.813 13.151 1.00 86.44 284 SER A O 1
ATOM 2237 N N . GLN A 1 285 ? -21.444 -9.650 11.414 1.00 83.38 285 GLN A N 1
ATOM 2238 C CA . GLN A 1 285 ? -21.424 -11.030 11.897 1.00 83.38 285 GLN A CA 1
ATOM 2239 C C . GLN A 1 285 ? -20.351 -11.203 12.985 1.00 83.38 285 GLN A C 1
ATOM 2241 O O . GLN A 1 285 ? -19.257 -10.635 12.897 1.00 83.38 285 GLN A O 1
ATOM 2246 N N . SER A 1 286 ? -20.710 -11.940 14.043 1.00 58.00 286 SER A N 1
ATOM 2247 C CA . SER A 1 286 ? -19.872 -12.191 15.229 1.00 58.00 286 SER A CA 1
ATOM 2248 C C . SER A 1 286 ? -18.663 -13.060 14.921 1.00 58.00 286 SER A C 1
ATOM 2250 O O . SER A 1 286 ? -18.852 -14.092 14.244 1.00 58.00 286 SER A O 1
#

Secondary structure (DSSP, 8-state):
------S-PPP------HHHHHHHHHHHHHHHHHHHHBSS-------EETTTEE---SS---HHHHTTTS-TT--EEEEEEEEEES-GGG-EEEEEEEEEETTTTEEEEEEEEEEEGGGHHHHHHHHHHHHHTTS--B-SS-SSTT-----TTTHHHHHHHHHHHHHHHHHHTTSS-GGG---HHHHHHHHHHHHHH-TT-HHHHHHHHHHHHHHHHTT-SGGGGGHHHHHHHHHHHHHTT-GGGGGHHHHHHHTT-HHHHHHHHHT--TTS-HHHHHHHHHHH--

Organism: Pseudomonas savastanoi pv. glycinea (NCBI:txid318)

Sequence (286 aa):
MSKIMEKAEPAESQREDDIGRYTRAIPLYMAESVHYWNDYAANCYVQVAEGAGPVVSGVEVDGNTLFDIVPPATKYFVTGEVGCSGEGDQAQWRISLSLWNCTTRTRQTVENGSAGKAELGALVLDLQQRLLAGIGLKREQPLDVFYRQPDAEVLPVYLTQLGQSFMLTLLANDHLPKSSMWGERAMLEWPLNMALQWPEIETAKLMYLSGLGKAFDYKSETVAEHKQRSLQVLSELERANSPASRLAPLIWKGFGMQAELQDYRANVSLDAEPAYIEWLERVSQS